Protein AF-A0A9E0XUG6-F1 (afdb_monomer_lite)

Foldseek 3Di:
DDPDFAKDWADWDDDPPDTDDIDIDGDDPDPPDPDPPPPDPPPPPPPPDDPPPPDDDDDDDDDDDDDDDPPPPDPDDDDDDDDDDDDPPDDDPDDDPDDDDDPDDPDPDDPPDDDDPDPDPPDPPPPVPDPVVVVVVVVVVVVVVVVVVVVVVPPDPDDDPDDDDPPPPPPPPDVLVVLLVQLVVCLVVVNLVSNFVSLQVSQCVVCVPDGDPGLQSSLVPDDPPLSVLSVQSVVCVVDPDHRCSSPDRSSVVVVVVVVVVPPPPPPPPPDD

Secondary structure (DSSP, 8-state):
-----EEEEEPPPEETTEEPPPEEEEE---------SS---TT-------TT---PPP-----PPPP--S---------------------------------PPPPPPPPP-PPPP---------GGG-HHHHHHHHHHHHHHHHHHHHHHTT-PPP--S----------PPPHHHHHHHHHHHHHHTT-HHHHHHHHHHHHHHH-TTS---SHHHHHTTSPTTHHHHHHHHHHHHH-SS---GGGS-HHHHHHHHHHHHHS--PPP----

Structure (mmCIF, N/CA/C/O backbone):
data_AF-A0A9E0XUG6-F1
#
_entry.id   AF-A0A9E0XUG6-F1
#
loop_
_atom_site.group_PDB
_atom_site.id
_atom_site.type_symbol
_atom_site.label_atom_id
_atom_site.label_alt_id
_atom_site.label_comp_id
_atom_site.label_asym_id
_atom_site.label_entity_id
_atom_site.label_seq_id
_atom_site.pdbx_PDB_ins_code
_atom_site.Cartn_x
_atom_site.Cartn_y
_atom_site.Cartn_z
_atom_site.occupancy
_atom_site.B_iso_or_equiv
_atom_site.auth_seq_id
_atom_site.auth_comp_id
_atom_site.auth_asym_id
_atom_site.auth_atom_id
_atom_site.pdbx_PDB_model_num
ATOM 1 N N . MET A 1 1 ? 27.655 -10.858 -15.950 1.00 46.81 1 MET A N 1
ATOM 2 C CA . MET A 1 1 ? 29.019 -10.313 -16.117 1.00 46.81 1 MET A CA 1
ATOM 3 C C . MET A 1 1 ? 29.046 -9.409 -17.342 1.00 46.81 1 MET A C 1
ATOM 5 O O . MET A 1 1 ? 28.486 -9.818 -18.360 1.00 46.81 1 MET A O 1
ATOM 9 N N . PRO A 1 2 ? 29.592 -8.185 -17.240 1.00 46.94 2 PRO A N 1
ATOM 10 C CA . PRO A 1 2 ? 29.703 -7.269 -18.375 1.00 46.94 2 PRO A CA 1
ATOM 11 C C . PRO A 1 2 ? 30.578 -7.897 -19.469 1.00 46.94 2 PRO A C 1
ATOM 13 O O . PRO A 1 2 ? 31.606 -8.494 -19.174 1.00 46.94 2 PRO A O 1
ATOM 16 N N . ARG A 1 3 ? 30.133 -7.825 -20.730 1.00 59.91 3 ARG A N 1
ATOM 17 C CA . ARG A 1 3 ? 30.773 -8.507 -21.875 1.00 59.91 3 ARG A CA 1
ATOM 18 C C . ARG A 1 3 ? 31.805 -7.651 -22.620 1.00 59.91 3 ARG A C 1
ATOM 20 O O . ARG A 1 3 ? 32.282 -8.078 -23.666 1.00 59.91 3 ARG A O 1
ATOM 27 N N . ARG A 1 4 ? 32.068 -6.422 -22.170 1.00 65.88 4 ARG A N 1
ATOM 28 C CA . ARG A 1 4 ? 32.896 -5.458 -22.904 1.00 65.88 4 ARG A CA 1
ATOM 29 C C . ARG A 1 4 ? 33.814 -4.710 -21.949 1.00 65.88 4 ARG A C 1
ATOM 31 O O . ARG A 1 4 ? 33.335 -4.057 -21.026 1.00 65.88 4 ARG A O 1
ATOM 38 N N . GLU A 1 5 ? 35.106 -4.846 -22.201 1.00 82.88 5 GLU A N 1
ATOM 39 C CA . GLU A 1 5 ? 36.173 -4.037 -21.619 1.00 82.88 5 GLU A CA 1
ATOM 40 C C . GLU A 1 5 ? 36.208 -2.680 -22.330 1.00 82.88 5 GLU A C 1
ATOM 42 O O . GLU A 1 5 ? 35.885 -2.588 -23.520 1.00 82.88 5 GLU A O 1
ATOM 47 N N . GLY A 1 6 ? 36.569 -1.624 -21.605 1.00 88.25 6 GLY A N 1
ATOM 48 C CA . GLY A 1 6 ? 36.711 -0.289 -22.180 1.00 88.25 6 GLY A CA 1
ATOM 49 C C . GLY A 1 6 ? 36.305 0.845 -21.246 1.00 88.25 6 GLY A C 1
ATOM 50 O O . GLY A 1 6 ? 35.807 0.635 -20.138 1.00 88.2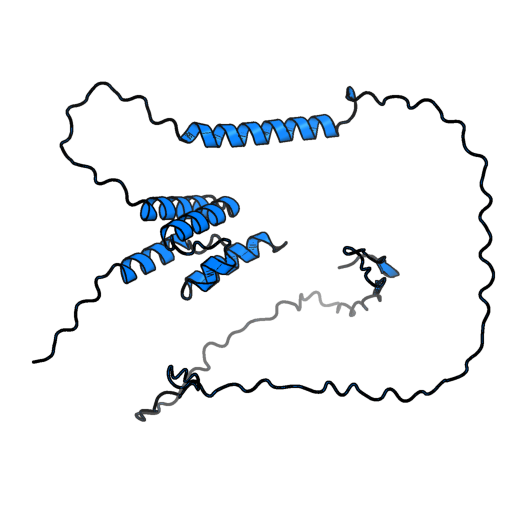5 6 GLY A O 1
ATOM 51 N N . ALA A 1 7 ? 36.537 2.068 -21.720 1.00 91.25 7 ALA A N 1
ATOM 52 C CA . ALA A 1 7 ? 36.095 3.285 -21.057 1.00 91.25 7 ALA A CA 1
ATOM 53 C C . ALA A 1 7 ? 34.652 3.609 -21.469 1.00 91.25 7 ALA A C 1
ATOM 55 O O . ALA A 1 7 ? 34.333 3.683 -22.657 1.00 91.25 7 ALA A O 1
ATOM 56 N N . LEU A 1 8 ? 33.782 3.816 -20.484 1.00 91.94 8 LEU A N 1
ATOM 57 C CA . LEU A 1 8 ? 32.412 4.272 -20.667 1.00 91.94 8 LEU A CA 1
ATOM 58 C C . LEU A 1 8 ? 32.262 5.649 -20.024 1.00 91.94 8 LEU A C 1
ATOM 60 O O . LEU A 1 8 ? 32.340 5.786 -18.803 1.00 91.94 8 LEU A O 1
ATOM 64 N N . THR A 1 9 ? 32.007 6.663 -20.845 1.00 93.06 9 THR A N 1
ATOM 65 C CA . THR A 1 9 ? 31.676 8.008 -20.371 1.00 93.06 9 THR A CA 1
ATOM 66 C C . THR A 1 9 ? 30.167 8.185 -20.370 1.00 93.06 9 THR A C 1
ATOM 68 O O . THR A 1 9 ? 29.525 8.180 -21.421 1.00 93.06 9 THR A O 1
ATOM 71 N N . LEU A 1 10 ? 29.594 8.360 -19.184 1.00 92.31 10 LEU A N 1
ATOM 72 C CA . LEU A 1 10 ? 28.198 8.734 -19.015 1.00 92.31 10 LEU A CA 1
ATOM 73 C C . LEU A 1 10 ? 28.087 10.264 -19.094 1.00 92.31 10 LEU A C 1
ATOM 75 O O . LEU A 1 10 ? 28.756 10.961 -18.322 1.00 92.31 10 LEU A O 1
ATOM 79 N N . PRO A 1 11 ? 27.274 10.813 -20.014 1.00 90.81 11 PRO A N 1
ATOM 80 C CA . PRO A 1 11 ? 27.130 12.255 -20.155 1.00 90.81 11 PRO A CA 1
ATOM 81 C C . PRO A 1 11 ? 26.440 12.874 -18.933 1.00 90.81 11 PRO A C 1
ATOM 83 O O . PRO A 1 11 ? 25.714 12.209 -18.195 1.00 90.81 11 PRO A O 1
ATOM 86 N N . ALA A 1 12 ? 26.646 14.178 -18.749 1.00 94.56 12 ALA A N 1
ATOM 87 C CA . ALA A 1 12 ? 25.937 14.971 -17.752 1.00 94.56 12 ALA A CA 1
ATOM 88 C C . ALA A 1 12 ? 24.416 14.878 -17.953 1.00 94.56 12 ALA A C 1
ATOM 90 O O . ALA A 1 12 ? 23.914 15.142 -19.048 1.00 94.56 12 ALA A O 1
ATOM 91 N N . ILE A 1 13 ? 23.684 14.561 -16.887 1.00 90.44 13 ILE A N 1
ATOM 92 C CA . ILE A 1 13 ? 22.223 14.510 -16.889 1.00 90.44 13 ILE A CA 1
ATOM 93 C C . ILE A 1 13 ? 21.708 15.808 -16.242 1.00 90.44 13 ILE A C 1
ATOM 95 O O . ILE A 1 13 ? 22.173 16.179 -15.158 1.00 90.44 13 ILE A O 1
ATOM 99 N N . PRO A 1 14 ? 20.798 16.551 -16.898 1.00 87.19 14 PRO A N 1
ATOM 100 C CA . PRO A 1 14 ? 20.210 17.755 -16.322 1.00 87.19 14 PRO A CA 1
ATOM 101 C C . PRO A 1 14 ? 19.136 17.418 -15.278 1.00 87.19 14 PRO A C 1
ATOM 103 O O . PRO A 1 14 ? 18.310 16.531 -15.486 1.00 87.19 14 PRO A O 1
ATOM 106 N N . PHE A 1 15 ? 19.105 18.186 -14.188 1.00 87.81 15 PHE A N 1
ATOM 107 C CA . PHE A 1 15 ? 18.101 18.108 -13.125 1.00 87.81 15 PHE A CA 1
ATOM 108 C C . PHE A 1 15 ? 17.607 19.521 -12.798 1.00 87.81 15 PHE A C 1
ATOM 110 O O . PHE A 1 15 ? 18.219 20.256 -12.022 1.00 87.81 15 PHE A O 1
ATOM 117 N N . GLY A 1 16 ? 16.509 19.929 -13.438 1.00 92.12 16 GLY A N 1
ATOM 118 C CA . GLY A 1 16 ? 16.024 21.308 -13.361 1.00 92.12 16 GLY A CA 1
ATOM 119 C C . GLY A 1 16 ? 17.048 22.288 -13.941 1.00 92.12 16 GLY A C 1
ATOM 120 O O . GLY A 1 16 ? 17.442 22.156 -15.098 1.00 92.12 16 GLY A O 1
ATOM 121 N N . SER A 1 17 ? 17.488 23.259 -13.137 1.00 91.56 17 SER A N 1
ATOM 122 C CA . SER A 1 17 ? 18.546 24.212 -13.506 1.00 91.56 17 SER A CA 1
ATOM 123 C C . SER A 1 17 ? 19.970 23.704 -13.238 1.00 91.56 17 SER A C 1
ATOM 125 O O . SER A 1 17 ? 20.929 24.358 -13.645 1.00 91.56 17 SER A O 1
ATOM 127 N N . ALA A 1 18 ? 20.132 22.550 -12.584 1.00 84.31 18 ALA A N 1
ATOM 128 C CA . ALA A 1 18 ? 21.432 21.949 -12.301 1.00 84.31 18 ALA A CA 1
ATOM 129 C C . ALA A 1 18 ? 21.808 20.876 -13.341 1.00 84.31 18 ALA A C 1
ATOM 131 O O . ALA A 1 18 ? 20.957 20.337 -14.051 1.00 84.31 18 ALA A O 1
ATOM 132 N N . ARG A 1 19 ? 23.099 20.536 -13.426 1.00 95.00 19 ARG A N 1
ATOM 133 C CA . ARG A 1 19 ? 23.624 19.436 -14.252 1.00 95.00 19 ARG A CA 1
ATOM 134 C C . ARG A 1 19 ? 24.571 18.577 -13.429 1.00 95.00 19 ARG A C 1
ATOM 136 O O . ARG A 1 19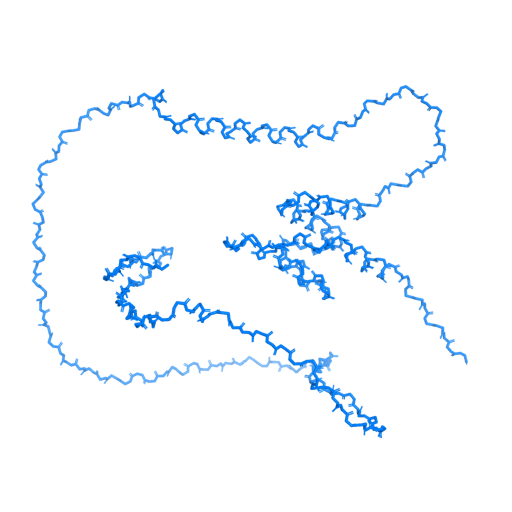 ? 25.367 19.117 -12.663 1.00 95.00 19 ARG A O 1
ATOM 143 N N . SER A 1 20 ? 24.502 17.258 -13.599 1.00 94.75 20 SER A N 1
ATOM 144 C CA . SER A 1 20 ? 25.512 16.370 -13.023 1.00 94.75 20 SER A CA 1
ATOM 145 C C . SER A 1 20 ? 26.838 16.488 -13.774 1.00 94.75 20 SER A C 1
ATOM 147 O O . SER A 1 20 ? 26.877 16.852 -14.949 1.00 94.75 20 SER A O 1
ATOM 149 N N . VAL A 1 21 ? 27.935 16.147 -13.106 1.00 94.44 21 VAL A N 1
ATOM 150 C CA . VAL A 1 21 ? 29.244 16.008 -13.754 1.00 94.44 21 VAL A CA 1
ATOM 151 C C . VAL A 1 21 ? 29.248 14.712 -14.583 1.00 94.44 21 VAL A C 1
ATOM 153 O O . VAL A 1 21 ? 28.676 13.717 -14.126 1.00 94.44 21 VAL A O 1
ATOM 156 N N . PRO A 1 22 ? 29.843 14.691 -15.792 1.00 93.62 22 PRO A N 1
ATOM 157 C CA . PRO A 1 22 ? 30.031 13.457 -16.551 1.00 93.62 22 PRO A CA 1
ATOM 158 C C . PRO A 1 22 ? 30.824 12.423 -15.745 1.00 93.62 22 PRO A C 1
ATOM 160 O O . PRO A 1 22 ? 31.838 12.758 -15.132 1.00 93.62 22 PRO A O 1
ATOM 163 N N . LEU A 1 23 ? 30.378 11.167 -15.758 1.00 95.25 23 LEU A N 1
ATOM 164 C CA . LEU A 1 23 ? 31.036 10.083 -15.030 1.00 95.25 23 LEU A CA 1
ATOM 165 C C . LEU A 1 23 ? 31.837 9.220 -16.005 1.00 95.25 23 LEU A C 1
ATOM 167 O O . LEU A 1 23 ? 31.275 8.671 -16.950 1.00 95.25 23 LEU A O 1
ATOM 171 N N . ASN A 1 24 ? 33.140 9.080 -15.763 1.00 93.81 24 ASN A N 1
ATOM 172 C CA . ASN A 1 24 ? 34.009 8.193 -16.534 1.00 93.81 24 ASN A CA 1
ATOM 173 C C . ASN A 1 24 ? 34.219 6.891 -15.762 1.00 93.81 24 ASN A C 1
ATOM 175 O O . ASN A 1 24 ? 34.724 6.907 -14.642 1.00 93.81 24 ASN A O 1
ATOM 179 N N . LEU A 1 25 ? 33.830 5.772 -16.364 1.00 89.88 25 LEU A N 1
ATOM 180 C CA . LEU A 1 25 ? 34.008 4.437 -15.812 1.00 89.88 25 LEU A CA 1
ATOM 181 C C . LEU A 1 25 ? 35.011 3.681 -16.682 1.00 89.88 25 LEU A C 1
ATOM 183 O O . LEU A 1 25 ? 34.759 3.459 -17.864 1.00 89.88 25 LEU A O 1
ATOM 187 N N . THR A 1 26 ? 36.130 3.264 -16.099 1.00 91.75 26 THR A N 1
ATOM 188 C CA . THR A 1 26 ? 37.076 2.351 -16.750 1.00 91.75 26 THR A CA 1
ATOM 189 C C . THR A 1 26 ? 36.780 0.944 -16.260 1.00 91.75 26 THR A C 1
ATOM 191 O O . THR A 1 26 ? 36.918 0.662 -15.071 1.00 91.75 26 THR A O 1
ATOM 194 N N . VAL A 1 27 ? 36.335 0.065 -17.157 1.00 87.94 27 VAL A N 1
ATOM 195 C CA . VAL A 1 27 ? 36.125 -1.347 -16.826 1.00 87.94 27 VAL A CA 1
ATOM 196 C C . VAL A 1 27 ? 37.411 -2.096 -17.137 1.00 87.94 27 VAL A C 1
ATOM 198 O O . VAL A 1 27 ? 37.722 -2.336 -18.305 1.00 87.94 27 VAL A O 1
ATOM 201 N N . GLU A 1 28 ? 38.158 -2.438 -16.089 1.00 82.56 28 GLU A N 1
ATOM 202 C CA . GLU A 1 28 ? 39.342 -3.283 -16.214 1.00 82.56 28 GLU A CA 1
ATOM 203 C C . GLU A 1 28 ? 38.947 -4.747 -16.456 1.00 82.56 28 GLU A C 1
ATOM 205 O O . GLU A 1 28 ? 37.941 -5.215 -15.902 1.00 82.56 28 GLU A O 1
ATOM 210 N N . PRO A 1 29 ? 39.718 -5.486 -17.274 1.00 78.06 29 PRO A N 1
ATOM 211 C CA . PRO A 1 29 ? 39.526 -6.916 -17.438 1.00 78.06 29 PRO A CA 1
ATOM 212 C C . PRO A 1 29 ? 39.629 -7.586 -16.073 1.00 78.06 29 PRO A C 1
ATOM 214 O O . PRO A 1 29 ? 40.665 -7.540 -15.407 1.00 78.06 29 PRO A O 1
ATOM 217 N N . GLY A 1 30 ? 38.544 -8.232 -15.651 1.00 74.25 30 GLY A N 1
ATOM 218 C CA . GLY A 1 30 ? 38.601 -9.109 -14.495 1.00 74.25 30 GLY A CA 1
ATOM 219 C C . GLY A 1 30 ? 39.595 -10.216 -14.811 1.00 74.25 30 GLY A C 1
ATOM 220 O O . GLY A 1 30 ? 39.309 -11.054 -15.664 1.00 74.25 30 GLY A O 1
ATOM 221 N N . ALA A 1 31 ? 40.756 -10.209 -14.152 1.00 66.75 31 ALA A N 1
ATOM 222 C CA . ALA A 1 31 ? 41.711 -11.301 -14.235 1.00 66.75 31 ALA A CA 1
ATOM 223 C C . ALA A 1 31 ? 40.972 -12.584 -13.845 1.00 66.75 31 ALA A C 1
ATOM 225 O O . ALA A 1 31 ? 40.653 -12.804 -12.673 1.00 66.75 31 ALA A O 1
ATOM 226 N N . ALA A 1 32 ? 40.629 -13.396 -14.845 1.00 61.31 32 ALA A N 1
ATOM 227 C CA . ALA A 1 32 ? 40.041 -14.697 -14.618 1.00 61.31 32 ALA A CA 1
ATOM 228 C C . ALA A 1 32 ? 41.043 -15.469 -13.759 1.00 61.31 32 ALA A C 1
ATOM 230 O O . ALA A 1 32 ? 42.145 -15.779 -14.214 1.00 61.31 32 ALA A O 1
ATOM 231 N N . LYS A 1 33 ? 40.696 -15.721 -12.490 1.00 61.97 33 LYS A N 1
ATOM 232 C CA . LYS A 1 33 ? 41.479 -16.639 -11.665 1.00 61.97 33 LYS A CA 1
ATOM 233 C C . LYS A 1 33 ? 41.566 -17.952 -12.448 1.00 61.97 33 LYS A C 1
ATOM 235 O O . LYS A 1 33 ? 40.516 -18.416 -12.899 1.00 61.97 33 LYS A O 1
ATOM 240 N N . PRO A 1 34 ? 42.773 -18.507 -12.661 1.00 60.69 34 PRO A N 1
ATOM 241 C CA . PRO A 1 34 ? 42.925 -19.757 -13.381 1.00 60.69 34 PRO A CA 1
ATOM 242 C C . PRO A 1 34 ? 42.044 -20.795 -12.701 1.00 60.69 34 PRO A C 1
ATOM 2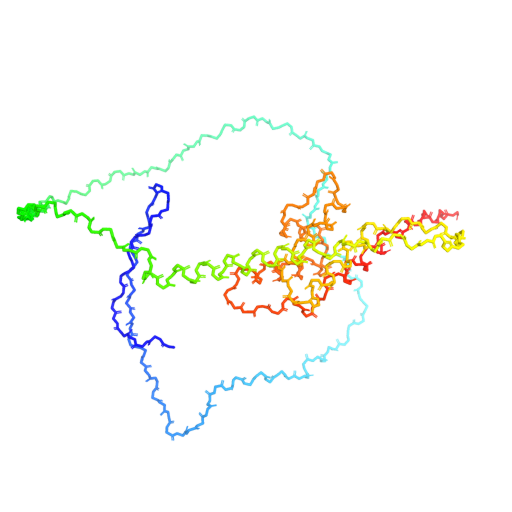44 O O . PRO A 1 34 ? 42.217 -21.095 -11.523 1.00 60.69 34 PRO A O 1
ATOM 247 N N . GLN A 1 35 ? 41.046 -21.249 -13.450 1.00 58.66 35 GLN A N 1
ATOM 248 C CA . GLN A 1 35 ? 40.131 -22.288 -13.036 1.00 58.66 35 GLN A CA 1
ATOM 249 C C . GLN A 1 35 ? 40.944 -23.577 -12.986 1.00 58.66 35 GLN A C 1
ATOM 251 O O . GLN A 1 35 ? 41.399 -24.091 -14.007 1.00 58.66 35 GLN A O 1
ATOM 256 N N . ASP A 1 36 ? 41.210 -24.028 -11.773 1.00 60.91 36 ASP A N 1
ATOM 257 C CA . ASP A 1 36 ? 41.908 -25.255 -11.462 1.00 60.91 36 ASP A CA 1
ATOM 258 C C . ASP A 1 36 ? 41.237 -26.426 -12.198 1.00 60.91 36 ASP A C 1
ATOM 260 O O . ASP A 1 36 ? 40.017 -26.581 -12.203 1.00 60.91 36 ASP A O 1
ATOM 264 N N . ALA A 1 37 ? 42.056 -27.242 -12.872 1.00 57.16 37 ALA A N 1
ATOM 265 C CA . ALA A 1 37 ? 41.641 -28.311 -13.790 1.00 57.16 37 ALA A CA 1
ATOM 266 C C . ALA A 1 37 ? 40.849 -29.456 -13.127 1.00 57.16 37 ALA A C 1
ATOM 268 O O . ALA A 1 37 ? 40.482 -30.434 -13.776 1.00 57.16 37 ALA A O 1
ATOM 269 N N . ASN A 1 38 ? 40.578 -29.341 -11.832 1.00 54.34 38 ASN A N 1
ATOM 270 C CA . ASN A 1 38 ? 39.714 -30.238 -11.101 1.00 54.34 38 ASN A CA 1
ATOM 271 C C . ASN A 1 38 ? 38.340 -29.571 -11.074 1.00 54.34 38 ASN A C 1
ATOM 273 O O . ASN A 1 38 ? 38.150 -28.619 -10.329 1.00 54.34 38 ASN A O 1
ATOM 277 N N . GLY A 1 39 ? 37.412 -30.023 -11.924 1.00 53.84 39 GLY A N 1
ATOM 278 C CA . GLY A 1 39 ? 36.068 -29.459 -12.130 1.00 53.84 39 GLY A CA 1
ATOM 279 C C . GLY A 1 39 ? 35.132 -29.508 -10.915 1.00 53.84 39 GLY A C 1
ATOM 280 O O . GLY A 1 39 ? 33.959 -29.855 -11.041 1.00 53.84 39 GLY A O 1
ATOM 281 N N . ASN A 1 40 ? 35.628 -29.161 -9.735 1.00 52.72 40 ASN A N 1
ATOM 282 C CA . ASN A 1 40 ? 34.875 -29.068 -8.513 1.00 52.72 40 ASN A CA 1
ATOM 283 C C . ASN A 1 40 ? 34.288 -27.659 -8.424 1.00 52.72 40 ASN A C 1
ATOM 285 O O . ASN A 1 40 ? 35.006 -26.664 -8.347 1.00 52.72 40 ASN A O 1
ATOM 289 N N . LYS A 1 41 ? 32.956 -27.574 -8.447 1.00 50.81 41 LYS A N 1
ATOM 290 C CA . LYS A 1 41 ? 32.195 -26.358 -8.140 1.00 50.81 41 LYS A CA 1
ATOM 291 C C . LYS A 1 41 ? 32.430 -25.961 -6.673 1.00 50.81 41 LYS A C 1
ATOM 293 O O . LYS A 1 41 ? 31.564 -26.158 -5.825 1.00 50.81 41 LYS A O 1
ATOM 298 N N . ALA A 1 42 ? 33.589 -25.391 -6.362 1.00 51.72 42 ALA A N 1
ATOM 299 C CA . ALA A 1 42 ? 33.864 -24.765 -5.076 1.00 51.72 42 ALA A CA 1
ATOM 300 C C . ALA A 1 42 ? 33.207 -23.376 -5.053 1.00 51.72 42 ALA A C 1
ATOM 302 O O . ALA A 1 42 ? 33.812 -22.357 -5.370 1.00 51.72 42 ALA A O 1
ATOM 303 N N . GLY A 1 43 ? 31.912 -23.366 -4.747 1.00 50.31 43 GLY A N 1
ATOM 304 C CA . GLY A 1 43 ? 31.123 -22.145 -4.587 1.00 50.31 43 GLY A CA 1
ATOM 305 C C . GLY A 1 43 ? 29.793 -22.339 -3.860 1.00 50.31 43 GLY A C 1
ATOM 306 O O . GLY A 1 43 ? 29.032 -21.386 -3.733 1.00 50.31 43 GLY A O 1
ATOM 307 N N . GLN A 1 44 ? 29.499 -23.544 -3.359 1.00 45.34 44 GLN A N 1
ATOM 308 C CA . GLN A 1 44 ? 28.590 -23.670 -2.225 1.00 45.34 44 GLN A CA 1
ATOM 309 C C . GLN A 1 44 ? 29.374 -23.239 -0.994 1.00 45.34 44 GLN A C 1
ATOM 311 O O . GLN A 1 44 ? 30.260 -23.954 -0.542 1.00 45.34 44 GLN A O 1
ATOM 316 N N . ILE A 1 45 ? 29.068 -22.052 -0.482 1.00 46.78 45 ILE A N 1
ATOM 317 C CA . ILE A 1 45 ? 29.397 -21.687 0.891 1.00 46.78 45 ILE A CA 1
ATOM 318 C C . ILE A 1 45 ? 28.534 -22.614 1.760 1.00 46.78 45 ILE A C 1
ATOM 320 O O . ILE A 1 45 ? 27.307 -22.482 1.711 1.00 46.78 45 ILE A O 1
ATOM 324 N N . PRO A 1 46 ? 29.094 -23.585 2.502 1.00 43.47 46 PRO A N 1
ATOM 325 C CA . PRO A 1 46 ? 28.287 -24.353 3.428 1.00 43.47 46 PRO A CA 1
ATOM 326 C C . PRO A 1 46 ? 27.933 -23.426 4.592 1.00 43.47 46 PRO A C 1
ATOM 328 O O . PRO A 1 46 ? 28.758 -23.155 5.462 1.00 43.47 46 PRO A O 1
ATOM 331 N N . PHE A 1 47 ? 26.696 -22.936 4.625 1.00 48.28 47 PHE A N 1
ATOM 332 C CA . PHE A 1 47 ? 26.079 -22.501 5.875 1.00 48.28 47 PHE A CA 1
ATOM 333 C C . PHE A 1 47 ? 25.834 -23.751 6.724 1.00 48.28 47 PHE A C 1
ATOM 335 O O . PHE A 1 47 ? 24.730 -24.284 6.774 1.00 48.28 47 PHE A O 1
ATOM 342 N N . ASN A 1 48 ? 26.897 -24.265 7.340 1.00 38.97 48 ASN A N 1
ATOM 343 C CA . ASN A 1 48 ? 26.795 -25.295 8.357 1.00 38.97 48 ASN A CA 1
ATOM 344 C C . ASN A 1 48 ? 26.615 -24.578 9.699 1.00 38.97 48 ASN A C 1
ATOM 346 O O . ASN A 1 48 ? 27.581 -24.194 10.353 1.00 38.97 48 ASN A O 1
ATOM 350 N N . LEU A 1 49 ? 25.358 -24.297 10.043 1.00 48.47 49 LEU A N 1
ATOM 351 C CA . LEU A 1 49 ? 24.976 -23.861 11.381 1.00 48.47 49 LEU A CA 1
ATOM 352 C C . LEU A 1 49 ? 25.109 -25.069 12.305 1.00 48.47 49 LEU A C 1
ATOM 354 O O . LEU A 1 49 ? 24.297 -25.987 12.248 1.00 48.47 49 LEU A O 1
ATOM 358 N N . ASP A 1 50 ? 26.156 -25.064 13.122 1.00 40.16 50 ASP A N 1
ATOM 359 C CA . ASP A 1 50 ? 26.372 -26.029 14.193 1.00 40.16 50 ASP A CA 1
ATOM 360 C C . ASP A 1 50 ? 25.279 -25.845 15.272 1.00 40.16 50 ASP A C 1
ATOM 362 O O . ASP A 1 50 ? 25.224 -24.787 15.906 1.00 40.16 50 ASP A O 1
ATOM 366 N N . PRO A 1 51 ? 24.365 -26.811 15.495 1.00 51.28 51 PRO A N 1
ATOM 367 C CA . PRO A 1 51 ? 23.251 -26.641 16.428 1.00 51.28 51 PRO A CA 1
ATOM 368 C C . PRO A 1 51 ? 23.634 -26.886 17.900 1.00 51.28 51 PRO A C 1
ATOM 370 O O . PRO A 1 51 ? 22.747 -27.099 18.725 1.00 51.28 51 PRO A O 1
ATOM 373 N N . ARG A 1 52 ? 24.926 -26.899 18.265 1.00 45.88 52 ARG A N 1
ATOM 374 C CA . ARG A 1 52 ? 25.375 -27.325 19.607 1.00 45.88 52 ARG A CA 1
ATOM 375 C C . ARG A 1 52 ? 26.086 -26.279 20.467 1.00 45.88 52 ARG A C 1
ATOM 377 O O . ARG A 1 52 ? 26.587 -26.625 21.529 1.00 45.88 52 ARG A O 1
ATOM 384 N N . VAL A 1 53 ? 26.055 -24.994 20.111 1.00 48.19 53 VAL A N 1
ATOM 385 C CA . VAL A 1 53 ? 26.655 -23.918 20.938 1.00 48.19 53 VAL A CA 1
ATOM 386 C C . VAL A 1 53 ? 25.602 -23.189 21.790 1.00 48.19 53 VAL A C 1
ATOM 388 O O . VAL A 1 53 ? 25.551 -21.966 21.842 1.00 48.19 53 VAL A O 1
ATOM 391 N N . PHE A 1 54 ? 24.731 -23.942 22.467 1.00 48.00 54 PHE A N 1
ATOM 392 C CA . PHE A 1 54 ? 23.842 -23.417 23.514 1.00 48.00 54 PHE A CA 1
ATOM 393 C C . PHE A 1 54 ? 23.794 -24.378 24.711 1.00 48.00 54 PHE A C 1
ATOM 395 O O . PHE A 1 54 ? 22.745 -24.878 25.099 1.00 48.00 54 PHE A O 1
ATOM 402 N N . GLU A 1 55 ? 24.948 -24.619 25.330 1.00 41.56 55 GLU A N 1
ATOM 403 C CA . GLU A 1 55 ? 24.997 -24.992 26.746 1.00 41.56 55 GLU A CA 1
ATOM 404 C C . GLU A 1 55 ? 25.365 -23.741 27.550 1.00 41.56 55 GLU A C 1
ATOM 406 O O . GLU A 1 55 ? 26.524 -23.340 27.636 1.00 41.56 55 GLU A O 1
ATOM 411 N N . GLN A 1 56 ? 24.343 -23.085 28.107 1.00 47.94 56 GLN A N 1
ATOM 412 C CA . GLN A 1 56 ? 24.513 -22.119 29.190 1.00 47.94 56 GLN A CA 1
ATOM 413 C C . GLN A 1 56 ? 24.601 -22.889 30.516 1.00 47.94 56 GLN A C 1
ATOM 415 O O . GLN A 1 56 ? 23.638 -23.576 30.868 1.00 47.94 56 GLN A O 1
ATOM 420 N N . PRO A 1 57 ? 25.687 -22.769 31.298 1.00 52.94 57 PRO A N 1
ATOM 421 C CA . PRO A 1 57 ? 25.657 -23.186 32.688 1.00 52.94 57 PRO A CA 1
ATOM 422 C C . PRO A 1 57 ? 24.787 -22.212 33.491 1.00 52.94 57 PRO A C 1
ATOM 424 O O . PRO A 1 57 ? 24.891 -20.989 33.368 1.00 52.94 57 PRO A O 1
ATOM 427 N N . GLY A 1 58 ? 23.898 -22.786 34.299 1.00 56.03 58 GLY A N 1
ATOM 428 C CA . GLY A 1 58 ? 22.898 -22.066 35.070 1.00 56.03 58 GLY A CA 1
ATOM 429 C C . GLY A 1 58 ? 23.479 -20.986 35.981 1.00 56.03 58 GLY A C 1
ATOM 430 O O . GLY A 1 58 ? 24.443 -21.198 36.713 1.00 56.03 58 GLY A O 1
ATOM 431 N N . THR A 1 59 ? 22.816 -19.833 35.981 1.00 49.00 59 THR A N 1
ATOM 432 C CA . THR A 1 59 ? 22.945 -18.819 37.027 1.00 49.00 59 THR A CA 1
ATOM 433 C C . THR A 1 59 ? 21.558 -18.517 37.572 1.00 49.00 59 THR A C 1
ATOM 435 O O . THR A 1 59 ? 20.740 -17.823 36.976 1.00 49.00 59 THR A O 1
ATOM 438 N N . SER A 1 60 ? 21.283 -19.115 38.727 1.00 53.44 60 SER A N 1
ATOM 439 C CA . SER A 1 60 ? 20.128 -18.813 39.558 1.00 53.44 60 SER A CA 1
ATOM 440 C C . SER A 1 60 ? 20.218 -17.387 40.104 1.00 53.44 60 SER A C 1
ATOM 442 O O . SER A 1 60 ? 21.249 -16.984 40.635 1.00 53.44 60 SER A O 1
ATOM 444 N N . GLY A 1 61 ? 19.095 -16.668 40.050 1.00 52.66 61 GLY A N 1
ATOM 445 C CA . GLY A 1 61 ? 18.710 -15.683 41.062 1.00 52.66 61 GLY A CA 1
ATOM 446 C C . GLY A 1 61 ? 19.577 -14.430 41.183 1.00 52.66 61 GLY A C 1
ATOM 447 O O . GLY A 1 61 ? 20.308 -14.267 42.159 1.00 52.66 61 GLY A O 1
ATOM 448 N N . ARG A 1 62 ? 19.394 -13.465 40.277 1.00 47.22 62 ARG A N 1
ATOM 449 C CA . ARG A 1 62 ? 19.600 -12.053 40.623 1.00 47.22 62 ARG A CA 1
ATOM 450 C C . ARG A 1 62 ? 18.689 -11.168 39.776 1.00 47.22 62 ARG A C 1
ATOM 452 O O . ARG A 1 62 ? 18.892 -11.017 38.577 1.00 47.22 62 ARG A O 1
ATOM 459 N N . THR A 1 63 ? 17.663 -10.612 40.413 1.00 54.56 63 THR A N 1
ATOM 460 C CA . THR A 1 63 ? 16.789 -9.576 39.858 1.00 54.56 63 THR A CA 1
ATOM 461 C C . THR A 1 63 ? 17.646 -8.357 39.519 1.00 54.56 63 THR A C 1
ATOM 463 O O . THR A 1 63 ? 18.057 -7.619 40.411 1.00 54.56 63 THR A O 1
ATOM 466 N N . ALA A 1 64 ? 17.973 -8.182 38.241 1.00 47.94 64 ALA A N 1
ATOM 467 C CA . ALA A 1 64 ? 18.569 -6.952 37.743 1.00 47.94 64 ALA A CA 1
ATOM 468 C C . ALA A 1 64 ? 17.460 -5.892 37.596 1.00 47.94 64 ALA A C 1
ATOM 470 O O . ALA A 1 64 ? 16.387 -6.223 37.080 1.00 47.94 64 ALA A O 1
ATOM 471 N N . PRO A 1 65 ? 17.671 -4.644 38.052 1.00 68.38 65 PRO A N 1
ATOM 472 C CA . PRO A 1 65 ? 16.743 -3.561 37.759 1.00 68.38 65 PRO A CA 1
ATOM 473 C C . PRO A 1 65 ? 16.701 -3.303 36.241 1.00 68.38 65 PRO A C 1
ATOM 475 O O . PRO A 1 65 ? 17.689 -3.557 35.545 1.00 68.38 65 PRO A O 1
ATOM 478 N N . PRO A 1 66 ? 15.558 -2.839 35.709 1.00 68.19 66 PRO A N 1
ATOM 479 C CA . PRO A 1 66 ? 15.402 -2.588 34.282 1.00 68.19 66 PRO A CA 1
ATOM 480 C C . PRO A 1 66 ? 16.404 -1.530 33.791 1.00 68.19 66 PRO A C 1
ATOM 482 O O . PRO A 1 66 ? 16.703 -0.593 34.534 1.00 68.19 66 PRO A O 1
ATOM 485 N N . PRO A 1 67 ? 16.901 -1.640 32.544 1.00 57.09 67 PRO A N 1
ATOM 486 C CA . PRO A 1 67 ? 17.725 -0.602 31.945 1.00 57.09 67 PRO A CA 1
ATOM 487 C C . PRO A 1 67 ? 16.907 0.687 31.824 1.00 57.09 67 PRO A C 1
ATOM 489 O O . PRO A 1 67 ? 15.874 0.737 31.154 1.00 57.09 67 PRO A O 1
ATOM 492 N N . GLU A 1 68 ? 17.376 1.727 32.501 1.00 49.59 68 GLU A N 1
ATOM 493 C CA . GLU A 1 68 ? 16.908 3.096 32.352 1.00 49.59 68 GLU A CA 1
ATOM 494 C C . GLU A 1 68 ? 17.286 3.605 30.952 1.00 49.59 68 GLU A C 1
ATOM 496 O O . GLU A 1 68 ? 18.437 3.899 30.640 1.00 49.59 68 GLU A O 1
ATOM 501 N N . TRP A 1 69 ? 16.305 3.652 30.054 1.00 58.34 69 TRP A N 1
ATOM 502 C CA . TRP A 1 69 ? 16.462 4.312 28.762 1.00 58.34 69 TRP A CA 1
ATOM 503 C C . TRP A 1 69 ? 16.308 5.829 28.977 1.00 58.34 69 TRP A C 1
ATOM 505 O O . TRP A 1 69 ? 15.278 6.247 29.511 1.00 58.34 69 TRP A O 1
ATOM 515 N N . PRO A 1 70 ? 17.264 6.679 28.560 1.00 50.31 70 PRO A N 1
ATOM 516 C CA . PRO A 1 70 ? 17.275 8.112 28.868 1.00 50.31 70 PRO A CA 1
ATOM 517 C C . PRO A 1 70 ? 16.338 8.928 27.956 1.00 50.31 70 PRO A C 1
ATOM 519 O O . PRO A 1 70 ? 16.728 9.948 27.396 1.00 50.31 70 PRO A O 1
ATOM 522 N N . TRP A 1 71 ? 15.080 8.509 27.804 1.00 58.75 71 TRP A N 1
ATOM 523 C CA . TRP A 1 71 ? 14.038 9.290 27.124 1.00 58.75 71 TRP A CA 1
ATOM 524 C C . TRP A 1 71 ? 13.085 9.905 28.152 1.00 58.75 71 TRP A C 1
ATOM 526 O O . TRP A 1 71 ? 11.880 9.663 28.149 1.00 58.75 71 TRP A O 1
ATOM 536 N N . GLY A 1 72 ? 13.644 10.705 29.061 1.00 41.38 72 GLY A N 1
ATOM 537 C CA . GLY A 1 72 ? 12.879 11.552 29.968 1.00 41.38 72 GLY A CA 1
ATOM 538 C C . GLY A 1 72 ? 12.305 12.762 29.232 1.00 41.38 72 GLY A C 1
ATOM 539 O O . GLY A 1 72 ? 12.866 13.851 29.301 1.00 41.38 72 GLY A O 1
ATOM 540 N N . PHE A 1 73 ? 11.177 12.593 28.542 1.00 50.31 73 PHE A N 1
ATOM 541 C CA . PHE A 1 73 ? 10.314 13.726 28.206 1.00 50.31 73 PHE A CA 1
ATOM 542 C C . PHE A 1 73 ? 9.466 14.067 29.436 1.00 50.31 73 PHE A C 1
ATOM 544 O O . PHE A 1 73 ? 8.377 13.531 29.621 1.00 50.31 73 PHE A O 1
ATOM 551 N N . SER A 1 74 ? 9.982 14.958 30.284 1.00 51.75 74 SER A N 1
ATOM 552 C CA . SER A 1 74 ? 9.184 15.661 31.293 1.00 51.75 74 SER A CA 1
ATOM 553 C C . SER A 1 74 ? 8.364 16.762 30.612 1.00 51.75 74 SER A C 1
ATOM 555 O O . SER A 1 74 ? 8.956 17.698 30.068 1.00 51.75 74 SER A O 1
ATOM 557 N N . PRO A 1 75 ? 7.021 16.723 30.640 1.00 54.03 75 PRO A N 1
ATOM 558 C CA . PRO A 1 75 ? 6.211 17.849 30.217 1.00 54.03 75 PRO A CA 1
ATOM 559 C C . PRO A 1 75 ? 6.054 18.788 31.415 1.00 54.03 75 PRO A C 1
ATOM 561 O O . PRO A 1 75 ? 5.240 18.539 32.299 1.00 54.03 75 PRO A O 1
ATOM 564 N N . GLY A 1 76 ? 6.840 19.862 31.474 1.00 52.53 76 GLY A N 1
ATOM 565 C CA . GLY A 1 76 ? 6.590 20.907 32.468 1.00 52.53 76 GLY A CA 1
ATOM 566 C C . GLY A 1 76 ? 7.817 21.669 32.930 1.00 52.53 76 GLY A C 1
ATOM 567 O O . GLY A 1 76 ? 8.257 21.489 34.055 1.00 52.53 76 GLY A O 1
ATOM 568 N N . ALA A 1 77 ? 8.338 22.536 32.068 1.00 42.78 77 ALA A N 1
ATOM 569 C CA . ALA A 1 77 ? 8.954 23.813 32.429 1.00 42.78 77 ALA A CA 1
ATOM 570 C C . ALA A 1 77 ? 9.409 24.461 31.123 1.00 42.78 77 ALA A C 1
ATOM 572 O O . ALA A 1 77 ? 10.255 23.914 30.425 1.00 42.78 77 ALA A O 1
ATOM 573 N N . ALA A 1 78 ? 8.829 25.603 30.768 1.00 52.84 78 ALA A N 1
ATOM 574 C CA . ALA A 1 78 ? 9.364 26.453 29.718 1.00 52.84 78 ALA A CA 1
ATOM 575 C C . ALA A 1 78 ? 10.436 27.360 30.343 1.00 52.84 78 ALA A C 1
ATOM 577 O O . ALA A 1 78 ? 10.071 28.236 31.129 1.00 52.84 78 ALA A O 1
ATOM 578 N N . PRO A 1 79 ? 11.735 27.209 30.029 1.00 47.72 79 PRO A N 1
ATOM 579 C CA . PRO A 1 79 ? 12.666 28.303 30.199 1.00 47.72 79 PRO A CA 1
ATOM 580 C C . PRO A 1 79 ? 12.578 29.195 28.959 1.00 47.72 79 PRO A C 1
ATOM 582 O O . PRO A 1 79 ? 12.594 28.724 27.820 1.00 47.72 79 PRO A O 1
ATOM 585 N N . GLY A 1 80 ? 12.440 30.498 29.196 1.00 52.22 80 GLY A N 1
ATOM 586 C CA . GLY A 1 80 ? 12.426 31.511 28.152 1.00 52.22 80 GLY A CA 1
ATOM 587 C C . GLY A 1 80 ? 13.666 31.410 27.269 1.00 52.22 80 GLY A C 1
ATOM 588 O O . GLY A 1 80 ? 14.789 31.606 27.729 1.00 52.22 80 GLY A O 1
ATOM 589 N N . PHE A 1 81 ? 13.451 31.127 25.988 1.00 46.75 81 PHE A N 1
ATOM 590 C CA . PHE A 1 81 ? 14.469 31.307 24.967 1.00 46.75 81 PHE A CA 1
ATOM 591 C C . PHE A 1 81 ? 14.584 32.799 24.658 1.00 46.75 81 PHE A C 1
ATOM 593 O O . PHE A 1 81 ? 13.708 33.395 24.032 1.00 46.75 81 PHE A O 1
ATOM 600 N N . ALA A 1 82 ? 15.681 33.399 25.116 1.00 48.12 82 ALA A N 1
ATOM 601 C CA . ALA A 1 82 ? 16.187 34.644 24.561 1.00 48.12 82 ALA A CA 1
ATOM 602 C C . ALA A 1 82 ? 16.589 34.430 23.082 1.00 48.12 82 ALA A C 1
ATOM 604 O O . ALA 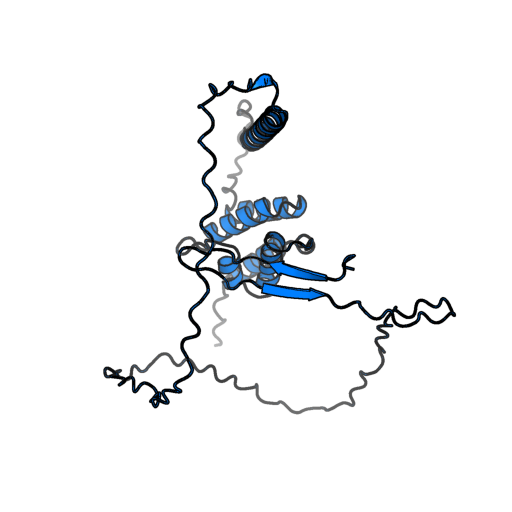A 1 82 ? 17.008 33.324 22.718 1.00 48.12 82 ALA A O 1
ATOM 605 N N . PRO A 1 83 ? 16.481 35.455 22.218 1.00 54.47 83 PRO A N 1
ATOM 606 C CA . PRO A 1 83 ? 16.872 35.352 20.817 1.00 54.47 83 PRO A CA 1
ATOM 607 C C . PRO A 1 83 ? 18.387 35.155 20.714 1.00 54.47 83 PRO A C 1
ATOM 609 O O . PRO A 1 83 ? 19.171 36.056 21.010 1.00 54.47 83 PRO A O 1
ATOM 612 N N . ASN A 1 84 ? 18.800 33.955 20.307 1.00 49.22 84 ASN A N 1
ATOM 613 C CA . ASN A 1 84 ? 20.202 33.638 20.096 1.00 49.22 84 ASN A CA 1
ATOM 614 C C . ASN A 1 84 ? 20.648 34.212 18.743 1.00 49.22 84 ASN A C 1
ATOM 616 O O . ASN A 1 84 ? 20.452 33.608 17.688 1.00 49.22 84 ASN A O 1
ATOM 620 N N . SER A 1 85 ? 21.214 35.415 18.787 1.00 51.38 85 SER A N 1
ATOM 621 C CA . SER A 1 85 ? 22.012 35.992 17.711 1.00 51.38 85 SER A CA 1
ATOM 622 C C . SER A 1 85 ? 23.291 35.169 17.562 1.00 51.38 85 SER A C 1
ATOM 624 O O . SER A 1 85 ? 24.233 35.347 18.328 1.00 51.38 85 SER A O 1
ATOM 626 N N . TYR A 1 86 ? 23.341 34.268 16.585 1.00 58.03 86 TYR A N 1
ATOM 627 C CA . TYR A 1 86 ? 24.598 33.641 16.182 1.00 58.03 86 TYR A CA 1
ATOM 628 C C . TYR A 1 86 ? 25.326 34.557 15.186 1.00 58.03 86 TYR A C 1
ATOM 630 O O . TYR A 1 86 ? 24.830 34.741 14.072 1.00 58.03 86 TYR A O 1
ATOM 638 N N . PRO A 1 87 ? 26.501 35.123 15.522 1.00 56.28 87 PRO A N 1
ATOM 639 C CA . PRO A 1 87 ? 27.394 35.675 14.519 1.00 56.28 87 PRO A CA 1
ATOM 640 C C . PRO A 1 87 ? 28.011 34.507 13.743 1.00 56.28 87 PRO A C 1
ATOM 642 O O . PRO A 1 87 ? 28.805 33.728 14.270 1.00 56.28 87 PRO A O 1
ATOM 645 N N . PHE A 1 88 ? 27.620 34.367 12.481 1.00 54.53 88 PHE A N 1
ATOM 646 C CA . PHE A 1 88 ? 28.275 33.474 11.535 1.00 54.53 88 PHE A CA 1
ATOM 647 C C . PHE A 1 88 ? 29.663 34.048 11.209 1.00 54.53 88 PHE A C 1
ATOM 649 O O . PHE A 1 88 ? 29.819 34.868 10.307 1.00 54.53 88 PHE A O 1
ATOM 656 N N . ALA A 1 89 ? 30.670 33.655 11.988 1.00 52.31 89 ALA A N 1
ATOM 657 C CA . ALA A 1 89 ? 32.072 33.842 11.644 1.00 52.31 89 ALA A CA 1
ATOM 658 C C . ALA A 1 89 ? 32.439 32.791 10.588 1.00 52.31 89 ALA A C 1
ATOM 660 O O . ALA A 1 89 ? 32.634 31.616 10.899 1.00 52.31 89 ALA A O 1
ATOM 661 N N . GLY A 1 90 ? 32.454 33.212 9.322 1.00 59.75 90 GLY A N 1
ATOM 662 C CA . GLY A 1 90 ? 32.938 32.389 8.219 1.00 59.75 90 GLY A CA 1
ATOM 663 C C . GLY A 1 90 ? 34.433 32.063 8.370 1.00 59.75 90 GLY A C 1
ATOM 664 O O . GLY A 1 90 ? 35.167 32.824 9.004 1.00 59.75 90 GLY A O 1
ATOM 665 N N . PRO A 1 91 ? 34.902 30.941 7.802 1.00 62.00 91 PRO A N 1
ATOM 666 C CA . PRO A 1 91 ? 36.316 30.589 7.824 1.00 62.00 91 PRO A CA 1
ATOM 667 C C . PRO A 1 91 ? 37.153 31.587 6.997 1.00 62.00 91 PRO A C 1
ATOM 669 O O . PRO A 1 91 ? 36.710 31.991 5.915 1.00 62.00 91 PRO A O 1
ATOM 672 N N . PRO A 1 92 ? 38.359 31.969 7.465 1.00 60.22 92 PRO A N 1
ATOM 673 C CA . PRO A 1 92 ? 39.295 32.768 6.686 1.00 60.22 92 PRO A CA 1
ATOM 674 C C . PRO A 1 92 ? 39.893 31.892 5.582 1.00 60.22 92 PRO A C 1
ATOM 676 O O . PRO A 1 92 ? 40.689 30.990 5.830 1.00 60.22 92 PRO A O 1
ATOM 679 N N . TRP A 1 93 ? 39.470 32.120 4.345 1.00 62.94 93 TRP A N 1
ATOM 680 C CA . TRP A 1 93 ? 40.206 31.663 3.175 1.00 62.94 93 TRP A CA 1
ATOM 681 C C . TRP A 1 93 ? 41.294 32.703 2.916 1.00 62.94 93 TRP A C 1
ATOM 683 O O . TRP A 1 93 ? 41.057 33.753 2.325 1.00 62.94 93 TRP A O 1
ATOM 693 N N . ASP A 1 94 ? 42.489 32.430 3.426 1.00 50.69 94 ASP A N 1
ATOM 694 C CA . ASP A 1 94 ? 43.663 33.232 3.124 1.00 50.69 94 ASP A CA 1
ATOM 695 C C . ASP A 1 94 ? 43.992 33.097 1.635 1.00 50.69 94 ASP A C 1
ATOM 697 O O . ASP A 1 94 ? 44.182 32.004 1.093 1.00 50.69 94 ASP A O 1
ATOM 701 N N . GLY A 1 95 ? 44.019 34.244 0.961 1.00 54.59 95 GLY A N 1
ATOM 702 C CA . GLY A 1 95 ? 44.415 34.362 -0.429 1.00 54.59 95 GLY A CA 1
ATOM 703 C C . GLY A 1 95 ? 45.859 33.915 -0.617 1.00 54.59 95 GLY A C 1
ATOM 704 O O . GLY A 1 95 ? 46.792 34.622 -0.256 1.00 54.59 95 GLY A O 1
ATOM 705 N N . SER A 1 96 ? 46.040 32.764 -1.252 1.00 52.59 96 SER A N 1
ATOM 706 C CA . SER A 1 96 ? 47.267 32.441 -1.974 1.00 52.59 96 SER A CA 1
ATOM 707 C C . SER A 1 96 ? 46.936 32.409 -3.458 1.00 52.59 96 SER A C 1
ATOM 709 O O . SER A 1 96 ? 46.552 31.385 -4.023 1.00 52.59 96 SER A O 1
ATOM 711 N N . ALA A 1 97 ? 47.050 33.587 -4.069 1.00 54.16 97 ALA A N 1
ATOM 712 C CA . ALA A 1 97 ? 47.144 33.755 -5.505 1.00 54.16 97 ALA A CA 1
ATOM 713 C C . ALA A 1 97 ? 48.393 33.009 -5.988 1.00 54.16 97 ALA A C 1
ATOM 715 O O . ALA A 1 97 ? 49.514 33.491 -5.839 1.00 54.16 97 ALA A O 1
ATOM 716 N N . THR A 1 98 ? 48.196 31.807 -6.527 1.00 56.12 98 THR A N 1
ATOM 717 C CA . THR A 1 98 ? 49.231 31.151 -7.323 1.00 56.12 98 THR A CA 1
ATOM 718 C C . THR A 1 98 ? 48.988 31.549 -8.767 1.00 56.12 98 THR A C 1
ATOM 720 O O . THR A 1 98 ? 48.071 31.068 -9.429 1.00 56.12 98 THR A O 1
ATOM 723 N N . ASP A 1 99 ? 49.802 32.505 -9.188 1.00 52.56 99 ASP A N 1
ATOM 724 C CA . ASP A 1 99 ? 50.044 32.925 -10.555 1.00 52.56 99 ASP A CA 1
ATOM 725 C C . ASP A 1 99 ? 50.517 31.708 -11.373 1.00 52.56 99 ASP A C 1
ATOM 727 O O . ASP A 1 99 ? 51.636 31.227 -11.196 1.00 52.56 99 ASP A O 1
ATOM 731 N N . LEU A 1 100 ? 49.649 31.148 -12.221 1.00 51.72 100 LEU A N 1
ATOM 732 C CA . LEU A 1 100 ? 50.023 30.163 -13.237 1.00 51.72 100 LEU A CA 1
ATOM 733 C C . LEU A 1 100 ? 49.260 30.450 -14.531 1.00 51.72 100 LEU A C 1
ATOM 735 O O . LEU A 1 100 ? 48.155 29.971 -14.763 1.00 51.72 100 LEU A O 1
ATOM 739 N N . ALA A 1 101 ? 49.927 31.243 -15.365 1.00 48.09 101 ALA A N 1
ATOM 740 C CA . ALA A 1 101 ? 50.025 31.074 -16.807 1.00 48.09 101 ALA A CA 1
ATOM 741 C C . ALA A 1 101 ? 48.713 30.840 -17.579 1.00 48.09 101 ALA A C 1
ATOM 743 O O . ALA A 1 101 ? 48.255 29.720 -17.803 1.00 48.09 101 ALA A O 1
ATOM 744 N N . THR A 1 102 ? 48.221 31.943 -18.136 1.00 55.03 102 THR A N 1
ATOM 745 C CA . THR A 1 102 ? 47.451 32.032 -19.378 1.00 55.03 102 THR A CA 1
ATOM 746 C C . THR A 1 102 ? 48.019 31.115 -20.472 1.00 55.03 102 THR A C 1
ATOM 748 O O . THR A 1 102 ? 48.897 31.505 -21.241 1.00 55.03 102 THR A O 1
ATOM 751 N N . LEU A 1 103 ? 47.479 29.902 -20.589 1.00 54.06 103 LEU A N 1
ATOM 752 C CA . LEU A 1 103 ? 47.487 29.141 -21.834 1.00 54.06 103 LEU A CA 1
ATOM 753 C C . LEU A 1 103 ? 46.195 29.474 -22.577 1.00 54.06 103 LEU A C 1
ATOM 755 O O . LEU A 1 103 ? 45.117 28.979 -22.256 1.00 54.06 103 LEU A O 1
ATOM 759 N N . SER A 1 104 ? 46.327 30.377 -23.547 1.00 60.44 104 SER A N 1
ATOM 760 C CA . SER A 1 104 ? 45.275 30.742 -24.491 1.00 60.44 104 SER A CA 1
ATOM 761 C C . SER A 1 104 ? 44.803 29.481 -25.235 1.00 60.44 104 SER A C 1
ATOM 763 O O . SER A 1 104 ? 45.627 28.839 -25.895 1.00 60.44 104 SER A O 1
ATOM 765 N N . PRO A 1 105 ? 43.527 29.068 -25.126 1.00 72.94 105 PRO A N 1
ATOM 766 C CA . PRO A 1 105 ? 43.028 27.932 -25.885 1.00 72.94 105 PRO A CA 1
ATOM 767 C C . PRO A 1 105 ? 43.025 28.271 -27.387 1.00 72.94 105 PRO A C 1
ATOM 769 O O . PRO A 1 105 ? 42.636 29.381 -27.762 1.00 72.94 105 PRO A O 1
ATOM 772 N N . PRO A 1 106 ? 43.445 27.346 -28.271 1.00 67.00 106 PRO A N 1
ATOM 773 C CA . PRO A 1 106 ? 43.343 27.548 -29.710 1.00 67.00 106 PRO A CA 1
ATOM 774 C C . PRO A 1 106 ? 41.874 27.737 -30.096 1.00 67.00 106 PRO A C 1
ATOM 776 O O . PRO A 1 106 ? 40.998 26.989 -29.655 1.00 67.00 106 PRO A O 1
ATOM 779 N N . ALA A 1 107 ? 41.615 28.762 -30.907 1.00 67.06 107 ALA A N 1
ATOM 780 C CA . ALA A 1 107 ? 40.290 29.089 -31.409 1.00 67.06 107 ALA A CA 1
ATOM 781 C C . ALA A 1 107 ? 39.622 27.841 -32.024 1.00 67.06 107 ALA A C 1
ATOM 783 O O . ALA A 1 107 ? 40.231 27.193 -32.882 1.00 67.06 107 ALA A O 1
ATOM 784 N N . PRO A 1 108 ? 38.388 27.484 -31.620 1.00 68.94 108 PRO A N 1
ATOM 785 C CA . PRO A 1 108 ? 37.665 26.402 -32.264 1.00 68.94 108 PRO A CA 1
ATOM 786 C C . PRO A 1 108 ? 37.413 26.782 -33.725 1.00 68.94 108 PRO A C 1
ATOM 788 O O . PRO A 1 108 ? 36.852 27.839 -34.019 1.00 68.94 108 PRO A O 1
ATOM 791 N N . ALA A 1 109 ? 37.848 25.916 -34.640 1.00 67.94 109 ALA A N 1
ATOM 792 C CA . ALA A 1 109 ? 37.515 26.010 -36.052 1.00 67.94 109 ALA A CA 1
ATOM 793 C C . ALA A 1 109 ? 35.990 26.113 -36.193 1.00 67.94 109 ALA A C 1
ATOM 795 O O . ALA A 1 109 ? 35.258 25.212 -35.783 1.00 67.94 109 ALA A O 1
ATOM 796 N N . ILE A 1 110 ? 35.518 27.235 -36.735 1.00 66.94 110 ILE A N 1
ATOM 797 C CA . ILE A 1 110 ? 34.108 27.453 -37.045 1.00 66.94 110 ILE A CA 1
ATOM 798 C C . ILE A 1 110 ? 33.732 26.400 -38.100 1.00 66.94 110 ILE A C 1
ATOM 800 O O . ILE A 1 110 ? 34.319 26.415 -39.186 1.00 66.94 110 ILE A O 1
ATOM 804 N N . PRO A 1 111 ? 32.811 25.463 -37.817 1.00 65.25 111 PRO A N 1
ATOM 805 C CA . PRO A 1 111 ? 32.367 24.511 -38.823 1.00 65.25 111 PRO A CA 1
ATOM 806 C C . PRO A 1 111 ? 31.737 25.280 -39.988 1.00 65.25 111 PRO A C 1
ATOM 808 O O . PRO A 1 111 ? 30.853 26.116 -39.789 1.00 65.25 111 PRO A O 1
ATOM 811 N N . GLN A 1 112 ? 32.217 25.012 -41.206 1.00 68.94 112 GLN A N 1
ATOM 812 C CA . GLN A 1 112 ? 31.622 25.531 -42.433 1.00 68.94 112 GLN A CA 1
ATOM 813 C C . GLN A 1 112 ? 30.131 25.184 -42.465 1.00 68.94 112 GLN A C 1
ATOM 815 O O . GLN A 1 112 ? 29.741 24.017 -42.511 1.00 68.94 112 GLN A O 1
ATOM 820 N N . ILE A 1 113 ? 29.301 26.223 -42.459 1.00 56.59 113 ILE A N 1
ATOM 821 C CA . ILE A 1 113 ? 27.861 26.124 -42.658 1.00 56.59 113 ILE A CA 1
ATOM 822 C C . ILE A 1 113 ? 27.651 25.729 -44.123 1.00 56.59 113 ILE A C 1
ATOM 824 O O . ILE A 1 113 ? 27.809 26.548 -45.026 1.00 56.59 113 ILE A O 1
ATOM 828 N N . SER A 1 114 ? 27.344 24.453 -44.362 1.00 73.88 114 SER A N 1
ATOM 829 C CA . SER A 1 114 ? 26.840 24.002 -45.661 1.00 73.88 114 SER A CA 1
ATOM 830 C C . SER A 1 114 ? 25.508 24.709 -45.954 1.00 73.88 114 SER A C 1
ATOM 832 O O . SER A 1 114 ? 24.705 24.875 -45.030 1.00 73.88 114 SER A O 1
ATOM 834 N N . PRO A 1 115 ? 25.265 25.158 -47.198 1.00 65.88 115 PRO A N 1
ATOM 835 C CA . PRO A 1 115 ? 24.066 25.909 -47.549 1.00 65.88 115 PRO A CA 1
ATOM 836 C C . PRO A 1 115 ? 22.802 25.110 -47.225 1.00 65.88 115 PRO A C 1
ATOM 838 O O . PRO A 1 115 ? 22.727 23.903 -47.457 1.00 65.88 115 PRO A O 1
ATOM 841 N N . ALA A 1 116 ? 21.826 25.816 -46.656 1.00 65.12 116 ALA A N 1
ATOM 842 C CA . ALA A 1 116 ? 20.557 25.271 -46.206 1.00 65.12 116 ALA A CA 1
ATOM 843 C C . ALA A 1 116 ? 19.857 24.481 -47.331 1.00 65.12 116 ALA A C 1
ATOM 845 O O . ALA A 1 116 ? 19.661 25.032 -48.419 1.00 65.12 116 ALA A O 1
ATOM 846 N N . PRO A 1 117 ? 19.452 23.220 -47.093 1.00 68.12 117 PRO A N 1
ATOM 847 C CA . PRO A 1 117 ? 18.612 22.502 -48.034 1.00 68.12 117 PRO A CA 1
ATOM 848 C C . PRO A 1 117 ? 17.262 23.216 -48.138 1.00 68.12 117 PRO A C 1
ATOM 850 O O . PRO A 1 117 ? 16.628 23.548 -47.134 1.00 68.12 117 PRO A O 1
ATOM 853 N N . THR A 1 118 ? 16.846 23.475 -49.374 1.00 72.75 118 THR A N 1
ATOM 854 C CA . THR A 1 118 ? 15.516 23.961 -49.741 1.00 72.75 118 THR A CA 1
ATOM 855 C C . THR A 1 118 ? 14.442 23.180 -48.972 1.00 72.75 118 THR A C 1
ATOM 857 O O . THR A 1 118 ? 14.512 21.950 -48.961 1.00 72.75 118 THR A O 1
ATOM 860 N N . PRO A 1 119 ? 13.464 23.845 -48.324 1.00 65.00 119 PRO A N 1
ATOM 861 C CA . PRO A 1 119 ? 12.407 23.157 -47.593 1.00 65.00 119 PRO A CA 1
ATOM 862 C C . PRO A 1 119 ? 11.564 22.340 -48.576 1.00 65.00 119 PRO A C 1
ATOM 864 O O . PRO A 1 119 ? 10.714 22.866 -49.292 1.00 65.00 119 PRO A O 1
ATOM 867 N N . GLU A 1 120 ? 11.845 21.042 -48.634 1.00 68.56 120 GLU A N 1
ATOM 868 C CA . GLU A 1 120 ? 11.025 20.064 -49.332 1.00 68.56 120 GLU A CA 1
ATOM 869 C C . GLU A 1 120 ? 9.663 20.002 -48.612 1.00 68.56 120 GLU A C 1
ATOM 871 O O . GLU A 1 120 ? 9.628 19.955 -47.376 1.00 68.56 120 GLU A O 1
ATOM 876 N N . PRO A 1 121 ? 8.527 20.057 -49.332 1.00 69.00 121 PRO A N 1
ATOM 877 C CA . PRO A 1 121 ? 7.213 20.011 -48.707 1.00 69.00 121 PRO A CA 1
ATOM 878 C C . PRO A 1 121 ? 7.088 18.728 -47.885 1.00 69.00 121 PRO A C 1
ATOM 880 O O . PRO A 1 121 ? 7.266 17.624 -48.403 1.00 69.00 121 PRO A O 1
ATOM 883 N N . ALA A 1 122 ? 6.797 18.894 -46.593 1.00 61.50 122 ALA A N 1
ATOM 884 C CA . ALA A 1 122 ? 6.615 17.811 -45.642 1.00 61.50 122 ALA A CA 1
ATOM 885 C C . ALA A 1 122 ? 5.555 16.838 -46.172 1.00 61.50 122 ALA A C 1
ATOM 887 O O . ALA A 1 122 ? 4.352 17.098 -46.109 1.00 61.50 122 ALA A O 1
ATOM 888 N N . ARG A 1 123 ? 6.014 15.714 -46.729 1.00 58.06 123 ARG A N 1
ATOM 889 C CA . ARG A 1 123 ? 5.148 14.617 -47.149 1.00 58.06 123 ARG A CA 1
ATOM 890 C C . ARG A 1 123 ? 4.487 14.091 -45.886 1.00 58.06 123 ARG A C 1
ATOM 892 O O . ARG A 1 123 ? 5.155 13.515 -45.032 1.00 58.06 123 ARG A O 1
ATOM 899 N N . SER A 1 124 ? 3.190 14.341 -45.748 1.00 59.09 124 SER A N 1
ATOM 900 C CA . SER A 1 124 ? 2.376 13.817 -44.660 1.00 59.09 124 SER A CA 1
ATOM 901 C C . SER A 1 124 ? 2.429 12.292 -44.736 1.00 59.09 124 SER A C 1
ATOM 903 O O . SER A 1 124 ? 1.790 11.676 -45.587 1.00 59.09 124 SER A O 1
ATOM 905 N N . THR A 1 125 ? 3.257 11.676 -43.898 1.00 57.56 125 THR A N 1
ATOM 906 C CA . THR A 1 125 ? 3.334 10.227 -43.748 1.00 57.56 125 THR A CA 1
ATOM 907 C C . THR A 1 125 ? 1.965 9.754 -43.283 1.00 57.56 125 THR A C 1
ATOM 909 O O . THR A 1 125 ? 1.515 10.093 -42.189 1.00 57.56 125 THR A O 1
ATOM 912 N N . GLY A 1 126 ? 1.262 9.038 -44.161 1.00 60.03 126 GLY A N 1
ATOM 913 C CA . GLY A 1 126 ? -0.088 8.561 -43.904 1.00 60.03 126 GLY A CA 1
ATOM 914 C C . GLY A 1 126 ? -0.150 7.806 -42.579 1.00 60.03 126 GLY A C 1
ATOM 915 O O . GLY A 1 126 ? 0.546 6.810 -42.390 1.00 60.03 126 GLY A O 1
ATOM 916 N N . LEU A 1 127 ? -1.018 8.263 -41.672 1.00 57.88 127 LEU A N 1
ATOM 917 C CA . LEU A 1 127 ? -1.275 7.640 -40.367 1.00 57.88 127 LEU A CA 1
ATOM 918 C C . LEU A 1 127 ? -1.650 6.147 -40.459 1.00 57.88 127 LEU A C 1
ATOM 920 O O . LEU A 1 127 ? -1.591 5.438 -39.460 1.00 57.88 127 LEU A O 1
ATOM 924 N N . ALA A 1 128 ? -2.000 5.659 -41.652 1.00 56.59 128 ALA A N 1
ATOM 925 C CA . ALA A 1 128 ? -2.400 4.282 -41.902 1.00 56.59 128 ALA A CA 1
ATOM 926 C C . ALA A 1 128 ? -1.261 3.246 -41.791 1.00 56.59 128 ALA A C 1
ATOM 928 O O . ALA A 1 128 ? -1.562 2.064 -41.643 1.00 56.59 128 ALA A O 1
ATOM 929 N N . SER A 1 129 ? 0.022 3.638 -41.835 1.00 65.50 129 SER A N 1
ATOM 930 C CA . SER A 1 129 ? 1.141 2.674 -41.843 1.00 65.50 129 SER A CA 1
ATOM 931 C C . SER A 1 129 ? 2.007 2.663 -40.583 1.00 65.50 129 SER A C 1
ATOM 933 O O . SER A 1 129 ? 3.032 1.983 -40.575 1.00 65.50 129 SER A O 1
ATOM 935 N N . ASN A 1 130 ? 1.650 3.395 -39.521 1.00 83.50 130 ASN A N 1
ATOM 936 C CA . ASN A 1 130 ? 2.418 3.342 -38.277 1.00 83.50 130 ASN A CA 1
ATOM 937 C C . ASN A 1 130 ? 1.943 2.156 -37.412 1.00 83.50 130 ASN A C 1
ATOM 939 O O . ASN A 1 130 ? 0.860 2.237 -36.830 1.00 83.50 130 ASN A O 1
ATOM 943 N N . PRO A 1 131 ? 2.727 1.071 -37.267 1.00 83.62 131 PRO A N 1
ATOM 944 C CA . PRO A 1 131 ? 2.324 -0.085 -36.462 1.00 83.62 131 PRO A CA 1
ATOM 945 C C . PRO A 1 131 ? 2.055 0.283 -34.992 1.00 83.62 131 PRO A C 1
ATOM 947 O O . PRO A 1 131 ? 1.205 -0.330 -34.347 1.00 83.62 131 PRO A O 1
ATOM 950 N N . TRP A 1 132 ? 2.694 1.340 -34.475 1.00 85.44 132 TRP A N 1
ATOM 951 C CA . TRP A 1 132 ? 2.458 1.842 -33.118 1.00 85.44 132 TRP A CA 1
ATOM 952 C C . TRP A 1 132 ? 1.052 2.404 -32.897 1.00 85.44 132 TRP A C 1
ATOM 954 O O . TRP A 1 132 ? 0.575 2.416 -31.759 1.00 85.44 132 TRP A O 1
ATOM 964 N N . PHE A 1 133 ? 0.364 2.825 -33.963 1.00 89.31 133 PHE A N 1
ATOM 965 C CA . PHE A 1 133 ? -1.027 3.260 -33.877 1.00 89.31 133 PHE A CA 1
ATOM 966 C C . PHE A 1 133 ? -1.931 2.103 -33.437 1.00 89.31 133 PHE A C 1
ATOM 968 O O . PHE A 1 133 ? -2.711 2.258 -32.501 1.00 89.31 133 PHE A O 1
ATOM 975 N N . TRP A 1 134 ? -1.765 0.916 -34.031 1.00 89.94 134 TRP A N 1
ATOM 976 C CA . TRP A 1 134 ? -2.545 -0.271 -33.670 1.00 89.94 134 TRP A CA 1
ATOM 977 C C . TRP A 1 134 ? -2.244 -0.767 -32.256 1.00 89.94 134 TRP A C 1
ATOM 979 O O . TRP A 1 134 ? -3.162 -1.172 -31.546 1.00 89.94 134 TRP A O 1
ATOM 989 N N . VAL A 1 135 ? -0.989 -0.663 -31.807 1.00 92.94 135 VAL A N 1
ATOM 990 C CA . VAL A 1 135 ? -0.617 -0.971 -30.414 1.00 92.94 135 VAL A CA 1
ATOM 991 C C . VAL A 1 135 ? -1.307 -0.008 -29.446 1.00 92.94 135 VAL A C 1
ATOM 993 O O . VAL A 1 135 ? -1.902 -0.444 -28.462 1.00 92.94 135 VAL A O 1
ATOM 996 N N . SER A 1 136 ? -1.289 1.292 -29.749 1.00 93.00 136 SER A N 1
ATOM 997 C CA . SER A 1 136 ? -1.953 2.314 -28.929 1.00 93.00 136 SER A CA 1
ATOM 998 C C . SER A 1 136 ? -3.466 2.110 -28.888 1.00 93.00 136 SER A C 1
ATOM 1000 O O . SER A 1 136 ? -4.075 2.214 -27.826 1.00 93.00 136 SER A O 1
ATOM 1002 N N . LEU A 1 137 ? -4.072 1.760 -30.026 1.00 94.75 137 LEU A N 1
ATOM 1003 C CA . LEU A 1 137 ? -5.505 1.502 -30.133 1.00 94.75 137 LEU A CA 1
ATOM 1004 C C . LEU A 1 137 ? -5.915 0.239 -29.358 1.00 94.75 137 LEU A C 1
ATOM 1006 O O . LEU A 1 137 ? -6.910 0.260 -28.634 1.00 94.75 137 LEU A O 1
ATOM 1010 N N . GLY A 1 138 ? -5.124 -0.835 -29.447 1.00 95.19 138 GLY A N 1
ATOM 1011 C CA . GLY A 1 138 ? -5.333 -2.056 -28.667 1.00 95.19 138 GLY A CA 1
ATOM 1012 C C . GLY A 1 138 ? -5.198 -1.816 -27.162 1.00 95.19 138 GLY A C 1
ATOM 1013 O O . GLY A 1 138 ? -6.040 -2.268 -26.385 1.00 95.19 138 GLY A O 1
ATOM 1014 N N . LEU A 1 139 ? -4.194 -1.039 -26.745 1.00 96.19 139 LEU A N 1
ATOM 1015 C CA . LEU A 1 139 ? -3.981 -0.686 -25.341 1.00 96.19 139 LEU A CA 1
ATOM 1016 C C . LEU A 1 139 ? -5.107 0.206 -24.796 1.00 96.19 139 LEU A C 1
ATOM 1018 O O . LEU A 1 139 ? -5.600 -0.033 -23.694 1.00 96.19 139 LEU A O 1
ATOM 1022 N N . ALA A 1 140 ? -5.554 1.195 -25.575 1.00 95.94 140 ALA A N 1
ATOM 1023 C CA . ALA A 1 140 ? -6.685 2.046 -25.216 1.00 95.94 140 ALA A CA 1
ATOM 1024 C C . ALA A 1 140 ? -7.980 1.229 -25.073 1.00 95.94 140 ALA A C 1
ATOM 1026 O O . ALA A 1 140 ? -8.719 1.414 -24.106 1.00 95.94 140 ALA A O 1
ATOM 1027 N N . GLY A 1 141 ? -8.220 0.277 -25.982 1.00 95.50 141 GLY A N 1
ATOM 1028 C CA . GLY A 1 141 ? -9.345 -0.656 -25.899 1.00 95.50 141 GLY A CA 1
ATOM 1029 C C . GLY A 1 141 ? -9.287 -1.552 -24.659 1.00 95.50 141 GLY A C 1
ATOM 1030 O O . GLY A 1 141 ? -10.286 -1.687 -23.953 1.00 95.50 141 GLY A O 1
ATOM 1031 N N . ALA A 1 142 ? -8.114 -2.106 -24.338 1.00 94.88 142 ALA A N 1
ATOM 1032 C CA . ALA A 1 142 ? -7.916 -2.934 -23.148 1.00 94.88 142 ALA A CA 1
ATOM 1033 C C . ALA A 1 142 ? -8.130 -2.142 -21.845 1.00 94.88 142 ALA A C 1
ATOM 1035 O O . ALA A 1 142 ? -8.810 -2.622 -20.937 1.00 94.88 142 ALA A O 1
ATOM 1036 N N . LEU A 1 143 ? -7.619 -0.907 -21.766 1.00 94.81 143 LEU A N 1
ATOM 1037 C CA . LEU A 1 143 ? -7.831 -0.013 -20.623 1.00 94.81 143 LEU A CA 1
ATOM 1038 C C . LEU A 1 143 ? -9.303 0.382 -20.467 1.00 94.81 14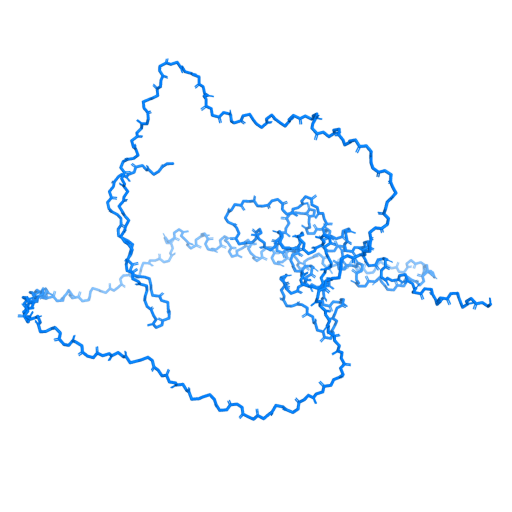3 LEU A C 1
ATOM 1040 O O . LEU A 1 143 ? -9.830 0.343 -19.355 1.00 94.81 143 LEU A O 1
ATOM 1044 N N . ALA A 1 144 ? -9.985 0.716 -21.565 1.00 94.06 144 ALA A N 1
ATOM 1045 C CA . ALA A 1 144 ? -11.413 1.008 -21.541 1.00 94.06 144 ALA A CA 1
ATOM 1046 C C . ALA A 1 144 ? -12.218 -0.216 -21.071 1.00 94.06 144 ALA A C 1
ATOM 1048 O O . ALA A 1 144 ? -13.045 -0.093 -20.168 1.00 94.06 144 ALA A O 1
ATOM 1049 N N . GLY A 1 145 ? -11.926 -1.408 -21.602 1.00 91.56 145 GLY A N 1
ATOM 1050 C CA . GLY A 1 145 ? -12.547 -2.662 -21.168 1.00 91.56 145 GLY A CA 1
ATOM 1051 C C . GLY A 1 145 ? -12.330 -2.944 -19.679 1.00 91.56 145 GLY A C 1
ATOM 1052 O O . GLY A 1 145 ? -13.281 -3.262 -18.962 1.00 91.56 145 GLY A O 1
ATOM 1053 N N . LEU A 1 146 ? -11.109 -2.738 -19.178 1.00 89.88 146 LEU A N 1
ATOM 1054 C CA . LEU A 1 146 ? -10.783 -2.897 -17.762 1.00 89.88 146 LEU A CA 1
ATOM 1055 C C . LEU A 1 146 ? -11.571 -1.907 -16.885 1.00 89.88 146 LEU A C 1
ATOM 1057 O O . LEU A 1 146 ? -12.162 -2.312 -15.884 1.00 89.88 146 LEU A O 1
ATOM 1061 N N . LEU A 1 147 ? -11.656 -0.633 -17.273 1.00 89.94 147 LEU A N 1
ATOM 1062 C CA . LEU A 1 147 ? -12.415 0.383 -16.533 1.00 89.94 147 LEU A CA 1
ATOM 1063 C C . LEU A 1 147 ? -13.928 0.113 -16.541 1.00 89.94 147 LEU A C 1
ATOM 1065 O O . LEU A 1 147 ? -14.587 0.293 -15.514 1.00 89.94 147 LEU A O 1
ATOM 1069 N N . LEU A 1 148 ? -14.485 -0.363 -17.660 1.00 87.75 148 LEU A N 1
ATOM 1070 C CA . LEU A 1 148 ? -15.897 -0.750 -17.737 1.00 87.75 148 LEU A CA 1
ATOM 1071 C C . LEU A 1 148 ? -16.188 -2.015 -16.916 1.00 87.75 148 LEU A C 1
ATOM 1073 O O . LEU A 1 148 ? -17.223 -2.077 -16.252 1.00 87.75 148 LEU A O 1
ATOM 1077 N N . SER A 1 149 ? -15.267 -2.983 -16.877 1.00 82.38 149 SER A N 1
ATOM 1078 C CA . SER A 1 149 ? -15.426 -4.194 -16.059 1.00 82.38 149 SER A CA 1
ATOM 1079 C C . SER A 1 149 ? -15.470 -3.883 -14.557 1.00 82.38 149 SER A C 1
ATOM 1081 O O . SER A 1 149 ? -16.282 -4.455 -13.831 1.00 82.38 149 SER A O 1
ATOM 1083 N N . ARG A 1 150 ? -14.689 -2.893 -14.095 1.00 80.25 150 ARG A N 1
ATOM 1084 C CA . ARG A 1 150 ? -14.720 -2.428 -12.696 1.00 80.25 150 ARG A CA 1
ATOM 1085 C C . ARG A 1 150 ? -16.003 -1.664 -12.356 1.00 80.25 150 ARG A C 1
ATOM 1087 O O . ARG A 1 150 ? -16.421 -1.681 -11.204 1.00 80.25 150 ARG A O 1
ATOM 1094 N N . ARG A 1 151 ? -16.661 -1.040 -13.340 1.00 74.94 151 ARG A N 1
ATOM 1095 C CA . ARG A 1 151 ? -17.971 -0.384 -13.158 1.00 74.94 151 ARG A CA 1
ATOM 1096 C C . ARG A 1 151 ? -19.154 -1.357 -13.180 1.00 74.94 151 ARG A C 1
ATOM 1098 O O . ARG A 1 151 ? -20.188 -1.052 -12.596 1.00 74.94 151 ARG A O 1
ATOM 1105 N N . GLY A 1 152 ? -19.016 -2.518 -13.823 1.00 55.59 152 GLY A N 1
ATOM 1106 C CA . GLY A 1 152 ? -20.088 -3.513 -13.947 1.00 55.59 152 GLY A CA 1
ATOM 1107 C C . GLY A 1 152 ? -20.350 -4.351 -12.690 1.00 55.59 152 GLY A C 1
ATOM 1108 O O . GLY A 1 152 ? -21.465 -4.832 -12.513 1.00 55.59 152 GLY A O 1
ATOM 1109 N N . ALA A 1 153 ? -19.367 -4.485 -11.794 1.00 57.12 153 ALA A N 1
ATOM 1110 C CA . ALA A 1 153 ? -19.487 -5.298 -10.577 1.00 57.12 153 ALA A CA 1
ATOM 1111 C C . ALA A 1 153 ? -20.382 -4.677 -9.481 1.00 57.12 153 ALA A C 1
ATOM 1113 O O . ALA A 1 153 ? -20.649 -5.322 -8.475 1.00 57.12 153 ALA A O 1
ATOM 1114 N N . GLY A 1 154 ? -20.860 -3.441 -9.675 1.00 50.91 154 GLY A N 1
ATOM 1115 C CA . GLY A 1 154 ? -21.777 -2.750 -8.763 1.00 50.91 154 GLY A CA 1
ATOM 1116 C C . GLY A 1 154 ? -23.249 -2.792 -9.178 1.00 50.91 154 GLY A C 1
ATOM 1117 O O . GLY A 1 154 ? -24.046 -2.043 -8.622 1.00 50.91 154 GLY A O 1
ATOM 1118 N N . ARG A 1 155 ? -23.640 -3.605 -10.170 1.00 53.28 155 ARG A N 1
ATOM 1119 C CA . ARG A 1 155 ? -25.066 -3.802 -10.468 1.00 53.28 155 ARG A CA 1
ATOM 1120 C C . ARG A 1 155 ? -25.672 -4.727 -9.423 1.00 53.28 155 ARG A C 1
ATOM 1122 O O . ARG A 1 155 ? -25.725 -5.939 -9.603 1.00 53.28 155 ARG A O 1
ATOM 1129 N N . THR A 1 156 ? -26.133 -4.119 -8.339 1.00 54.25 156 THR A N 1
ATOM 1130 C CA . THR A 1 156 ? -27.107 -4.707 -7.426 1.00 54.25 156 THR A CA 1
ATOM 1131 C C . THR A 1 156 ? -28.243 -5.301 -8.269 1.00 54.25 156 THR A C 1
ATOM 1133 O O . THR A 1 156 ? -28.787 -4.586 -9.120 1.00 54.25 156 THR A O 1
ATOM 1136 N N . PRO A 1 157 ? -28.572 -6.594 -8.112 1.00 61.53 157 PRO A N 1
ATOM 1137 C CA . PRO A 1 157 ? -29.708 -7.200 -8.789 1.00 61.53 157 PRO A CA 1
ATOM 1138 C C . PRO A 1 157 ? -30.952 -6.351 -8.541 1.00 61.53 157 PRO A C 1
ATOM 1140 O O . PRO A 1 157 ? -31.194 -5.919 -7.412 1.00 61.53 157 PRO A O 1
ATOM 1143 N N . ALA A 1 158 ? -31.713 -6.087 -9.604 1.00 63.50 158 ALA A N 1
ATOM 1144 C CA . ALA A 1 158 ? -33.009 -5.437 -9.494 1.00 63.50 158 ALA A CA 1
ATOM 1145 C C . ALA A 1 158 ? -33.844 -6.164 -8.422 1.00 63.50 158 ALA A C 1
ATOM 1147 O O . ALA A 1 158 ? -33.829 -7.400 -8.400 1.00 63.50 158 ALA A O 1
ATOM 1148 N N . PRO A 1 159 ? -34.524 -5.429 -7.527 1.00 57.00 159 PRO A N 1
ATOM 1149 C CA . PRO A 1 159 ? -35.236 -6.020 -6.406 1.00 57.00 159 PRO A CA 1
ATOM 1150 C C . PRO A 1 159 ? -36.266 -7.011 -6.943 1.00 57.00 159 PRO A C 1
ATOM 1152 O O . PRO A 1 159 ? -37.194 -6.641 -7.664 1.00 57.00 159 PRO A O 1
ATOM 1155 N N . ALA A 1 160 ? -36.057 -8.288 -6.623 1.00 71.31 160 ALA A N 1
ATOM 1156 C CA . ALA A 1 160 ? -37.049 -9.320 -6.849 1.00 71.31 160 ALA A CA 1
ATOM 1157 C C . ALA A 1 160 ? -38.343 -8.931 -6.104 1.00 71.31 160 ALA A C 1
ATOM 1159 O O . ALA A 1 160 ? -38.263 -8.357 -5.013 1.00 71.31 160 ALA A O 1
ATOM 1160 N N . PRO A 1 161 ? -39.525 -9.202 -6.685 1.00 66.00 161 PRO A N 1
ATOM 1161 C CA . PRO A 1 161 ? -40.807 -8.851 -6.089 1.00 66.00 161 PRO A CA 1
ATOM 1162 C C . PRO A 1 161 ? -40.916 -9.422 -4.673 1.00 66.00 161 PRO A C 1
ATOM 1164 O O . PRO A 1 161 ? -40.710 -10.616 -4.475 1.00 66.00 161 PRO A O 1
ATOM 1167 N N . ALA A 1 162 ? -41.197 -8.516 -3.731 1.00 59.66 162 ALA A N 1
ATOM 1168 C CA . ALA A 1 162 ? -41.413 -8.693 -2.297 1.00 59.66 162 ALA A CA 1
ATOM 1169 C C . ALA A 1 162 ? -41.567 -10.154 -1.841 1.00 59.66 162 ALA A C 1
ATOM 1171 O O . ALA A 1 162 ? -42.675 -10.681 -1.730 1.00 59.66 162 ALA A O 1
ATOM 1172 N N . ALA A 1 163 ? -40.436 -10.792 -1.533 1.00 65.69 163 ALA A N 1
ATOM 1173 C CA . ALA A 1 163 ? -40.446 -11.889 -0.583 1.00 65.69 163 ALA A CA 1
ATOM 1174 C C . ALA A 1 163 ? -40.817 -11.314 0.802 1.00 65.69 163 ALA A C 1
ATOM 1176 O O . ALA A 1 163 ? -40.482 -10.156 1.072 1.00 65.69 163 ALA A O 1
ATOM 1177 N N . PRO A 1 164 ? -41.518 -12.081 1.657 1.00 66.75 164 PRO A N 1
ATOM 1178 C CA . PRO A 1 164 ? -41.902 -11.658 3.001 1.00 66.75 164 PRO A CA 1
ATOM 1179 C C . PRO A 1 164 ? -40.692 -11.068 3.718 1.00 66.75 164 PRO A C 1
ATOM 1181 O O . PRO A 1 164 ? -39.648 -11.717 3.742 1.00 66.75 164 PRO A O 1
ATOM 1184 N N . TYR A 1 165 ? -40.825 -9.844 4.235 1.00 61.41 165 TYR A N 1
ATOM 1185 C CA . TYR A 1 165 ? -39.774 -9.167 4.990 1.00 61.41 165 TYR A CA 1
ATOM 1186 C C . TYR A 1 165 ? -39.271 -10.116 6.087 1.00 61.41 165 TYR A C 1
ATOM 1188 O O . TYR A 1 165 ? -40.042 -10.448 6.987 1.00 61.41 165 TYR A O 1
ATOM 1196 N N . PRO A 1 166 ? -38.019 -10.605 6.027 1.00 66.50 166 PRO A N 1
ATOM 1197 C CA . PRO A 1 166 ? -37.411 -11.142 7.222 1.00 66.50 166 PRO A CA 1
ATOM 1198 C C . PRO A 1 166 ? -37.177 -9.936 8.129 1.00 66.50 166 PRO A C 1
ATOM 1200 O O . PRO A 1 166 ? -36.355 -9.079 7.815 1.00 66.50 166 PRO A O 1
ATOM 1203 N N . ASP A 1 167 ? -37.904 -9.863 9.240 1.00 63.72 167 ASP A N 1
ATOM 1204 C CA . ASP A 1 167 ? -37.795 -8.830 10.284 1.00 63.72 167 ASP A CA 1
ATOM 1205 C C . ASP A 1 167 ? -36.440 -8.859 11.033 1.00 63.72 167 ASP A C 1
ATOM 1207 O O . ASP A 1 167 ? -36.332 -8.484 12.197 1.00 63.72 167 ASP A O 1
ATOM 1211 N N . GLY A 1 168 ? -35.374 -9.326 10.383 1.00 61.31 168 GLY A N 1
ATOM 1212 C CA . GLY A 1 168 ? -34.011 -9.156 10.847 1.00 61.31 168 GLY A CA 1
ATOM 1213 C C . GLY A 1 168 ? -33.480 -7.836 10.318 1.00 61.31 168 GLY A C 1
ATOM 1214 O O . GLY A 1 168 ? -32.955 -7.798 9.204 1.00 61.31 168 GLY A O 1
ATOM 1215 N N . GLU A 1 169 ? -33.608 -6.770 11.110 1.00 64.31 169 GLU A N 1
ATOM 1216 C CA . GLU A 1 169 ? -32.822 -5.542 10.971 1.00 64.31 169 GLU A CA 1
ATOM 1217 C C . GLU A 1 169 ? -31.347 -5.927 10.845 1.00 64.31 169 GLU A C 1
ATOM 1219 O O . GLU A 1 169 ? -30.642 -6.181 11.820 1.00 64.31 169 GLU A O 1
ATOM 1224 N N . THR A 1 170 ? -30.893 -6.064 9.603 1.00 71.50 170 THR A N 1
ATOM 1225 C CA . THR A 1 170 ? -29.500 -6.350 9.308 1.00 71.50 170 THR A CA 1
ATOM 1226 C C . THR A 1 170 ? -28.789 -5.034 9.543 1.00 71.50 170 THR A C 1
ATOM 1228 O O . THR A 1 170 ? -28.869 -4.130 8.710 1.00 71.50 170 THR A O 1
ATOM 1231 N N . GLU A 1 171 ? -28.197 -4.897 10.729 1.00 78.25 171 GLU A N 1
ATOM 1232 C CA . GLU A 1 171 ? -27.385 -3.746 11.098 1.00 78.25 171 GLU A CA 1
ATOM 1233 C C . GLU A 1 171 ? -26.435 -3.429 9.929 1.00 78.25 171 GLU A C 1
ATOM 1235 O O . GLU A 1 171 ? -25.831 -4.355 9.367 1.00 78.25 171 GLU A O 1
ATOM 1240 N N . PRO A 1 172 ? -26.371 -2.162 9.473 1.00 81.00 172 PRO A N 1
ATOM 1241 C CA . PRO A 1 172 ? -25.575 -1.804 8.312 1.00 81.00 172 PRO A CA 1
ATOM 1242 C C . PRO A 1 172 ? -24.142 -2.317 8.501 1.00 81.00 172 PRO A C 1
ATOM 1244 O O . PRO A 1 172 ? -23.564 -2.120 9.572 1.00 81.00 172 PRO A O 1
ATOM 1247 N N . PRO A 1 173 ? -23.571 -3.004 7.496 1.00 83.12 173 PRO A N 1
ATOM 1248 C CA . PRO A 1 173 ? -22.277 -3.650 7.641 1.00 83.12 173 PRO A CA 1
ATOM 1249 C C . PRO A 1 173 ? -21.215 -2.630 8.050 1.00 83.12 173 PRO A C 1
ATOM 1251 O O . PRO A 1 173 ? -21.137 -1.542 7.476 1.00 83.12 173 PRO A O 1
ATOM 1254 N N . ASP A 1 174 ? -20.391 -3.000 9.033 1.00 92.56 174 ASP A N 1
ATOM 1255 C CA . ASP A 1 174 ? -19.299 -2.162 9.522 1.00 92.56 174 ASP A CA 1
ATOM 1256 C C . ASP A 1 174 ? -18.381 -1.758 8.345 1.00 92.56 174 ASP A C 1
ATOM 1258 O O . ASP A 1 174 ? -17.749 -2.628 7.723 1.00 92.56 174 ASP A O 1
ATOM 1262 N N . PRO A 1 175 ? -18.273 -0.454 8.017 1.00 94.50 175 PRO A N 1
ATOM 1263 C CA . PRO A 1 175 ? -17.472 0.012 6.888 1.00 94.50 175 PRO A CA 1
ATOM 1264 C C . PRO A 1 175 ? -15.988 -0.348 7.039 1.00 94.50 175 PRO A C 1
ATOM 1266 O O . PRO A 1 175 ? -15.280 -0.512 6.039 1.00 94.50 175 PRO A O 1
ATOM 1269 N N . LEU A 1 176 ? -15.497 -0.499 8.274 1.00 93.88 176 LEU A N 1
ATOM 1270 C CA . LEU A 1 176 ? -14.119 -0.895 8.540 1.00 93.88 176 LEU A CA 1
ATOM 1271 C C . LEU A 1 176 ? -13.883 -2.365 8.164 1.00 93.88 176 LEU A C 1
ATOM 1273 O O . LEU A 1 176 ? -12.859 -2.694 7.553 1.00 93.88 176 LEU A O 1
ATOM 1277 N N . ALA A 1 177 ? -14.845 -3.233 8.488 1.00 92.06 177 ALA A N 1
ATOM 1278 C CA . ALA A 1 177 ? -14.827 -4.645 8.120 1.00 92.06 177 ALA A CA 1
ATOM 1279 C C . ALA A 1 177 ? -14.880 -4.822 6.595 1.00 92.06 177 ALA A C 1
ATOM 1281 O O . ALA A 1 177 ? -14.127 -5.628 6.041 1.00 92.06 177 ALA A O 1
ATOM 1282 N N . GLU A 1 178 ? -15.691 -4.017 5.902 1.00 94.75 178 GLU A N 1
ATOM 1283 C CA . GLU A 1 178 ? -15.735 -4.012 4.438 1.00 94.75 178 GLU A CA 1
ATOM 1284 C C . GLU A 1 178 ? -14.380 -3.600 3.835 1.00 94.75 178 GLU A C 1
ATOM 1286 O O . GLU A 1 178 ? -13.857 -4.267 2.936 1.00 94.75 178 GLU A O 1
ATOM 1291 N N . ALA A 1 179 ? -13.759 -2.537 4.358 1.00 95.56 179 ALA A N 1
ATOM 1292 C CA . ALA A 1 179 ? -12.446 -2.089 3.903 1.00 95.56 179 ALA A CA 1
ATOM 1293 C C . ALA A 1 179 ? -11.358 -3.158 4.117 1.00 95.56 179 ALA A C 1
ATOM 1295 O O . ALA A 1 179 ? -10.558 -3.397 3.210 1.00 95.56 179 ALA A O 1
ATOM 1296 N N . LEU A 1 180 ? -11.362 -3.857 5.259 1.00 95.88 180 LEU A N 1
ATOM 1297 C CA . LEU A 1 180 ? -10.471 -5.000 5.508 1.00 95.88 180 LEU A CA 1
ATOM 1298 C C . LEU A 1 180 ? -10.722 -6.157 4.532 1.00 95.88 180 LEU A C 1
ATOM 1300 O O . LEU A 1 180 ? -9.767 -6.770 4.050 1.00 95.88 180 LEU A O 1
ATOM 1304 N N . GLY A 1 181 ? -11.984 -6.426 4.188 1.00 95.44 181 GLY A N 1
ATOM 1305 C CA . GLY A 1 181 ? -12.349 -7.396 3.154 1.00 95.44 181 GLY A CA 1
ATOM 1306 C C . GLY A 1 181 ? -11.707 -7.075 1.802 1.00 95.44 181 GLY A C 1
ATOM 1307 O O . GLY A 1 181 ? -11.134 -7.960 1.163 1.00 95.44 181 GLY A O 1
ATOM 1308 N N . ARG A 1 182 ? -11.702 -5.795 1.403 1.00 96.62 182 ARG A N 1
ATOM 1309 C CA . ARG A 1 182 ? -11.033 -5.345 0.169 1.00 96.62 182 ARG A CA 1
ATOM 1310 C C . ARG A 1 182 ? -9.513 -5.517 0.227 1.00 96.62 182 ARG A C 1
ATOM 1312 O O . ARG A 1 182 ? -8.922 -5.900 -0.779 1.00 96.62 182 ARG A O 1
ATOM 1319 N N . VAL A 1 183 ? -8.883 -5.293 1.387 1.00 96.69 183 VAL A N 1
ATOM 1320 C CA . VAL A 1 183 ? -7.442 -5.565 1.569 1.00 96.69 183 VAL A CA 1
ATOM 1321 C C . VAL A 1 183 ? -7.157 -7.058 1.379 1.00 96.69 183 VAL A C 1
ATOM 1323 O O . VAL A 1 183 ? -6.275 -7.405 0.597 1.00 96.69 183 VAL A O 1
ATOM 1326 N N . ARG A 1 184 ? -7.931 -7.951 2.016 1.00 95.88 184 ARG A N 1
ATOM 1327 C CA . ARG A 1 184 ? -7.769 -9.412 1.853 1.00 95.88 184 ARG A CA 1
ATOM 1328 C C . ARG A 1 184 ? -7.906 -9.854 0.403 1.00 95.88 184 ARG A C 1
ATOM 1330 O O . ARG A 1 184 ? -7.123 -10.671 -0.070 1.00 95.88 184 ARG A O 1
ATOM 1337 N N . GLU A 1 185 ? -8.912 -9.337 -0.295 1.00 96.12 185 GLU A N 1
ATOM 1338 C CA . GLU A 1 185 ? -9.146 -9.667 -1.700 1.00 96.12 185 GLU A CA 1
ATOM 1339 C C . GLU A 1 185 ? -7.974 -9.230 -2.586 1.00 96.12 185 GLU A C 1
ATOM 1341 O O . GLU A 1 185 ? -7.511 -10.005 -3.420 1.00 96.12 185 GLU A O 1
ATOM 1346 N N . ALA A 1 186 ? -7.439 -8.027 -2.369 1.00 96.25 186 ALA A N 1
ATOM 1347 C CA . ALA A 1 186 ? -6.295 -7.538 -3.129 1.00 96.25 186 ALA A CA 1
ATOM 1348 C C . ALA A 1 186 ? -5.026 -8.383 -2.912 1.00 96.25 186 ALA A C 1
ATOM 1350 O O . ALA A 1 186 ? -4.352 -8.723 -3.884 1.00 96.25 186 ALA A O 1
ATOM 1351 N N . TYR A 1 187 ? -4.743 -8.786 -1.665 1.00 95.62 187 TYR A N 1
ATOM 1352 C CA . TYR A 1 187 ? -3.636 -9.700 -1.351 1.00 95.62 187 TYR A CA 1
ATOM 1353 C C . TYR A 1 187 ? -3.825 -11.067 -2.017 1.00 95.62 187 TYR A C 1
ATOM 1355 O O . TYR A 1 187 ? -2.905 -11.576 -2.649 1.00 95.62 187 TYR A O 1
ATOM 1363 N N . ARG A 1 188 ? -5.037 -11.637 -1.961 1.00 94.69 188 ARG A N 1
ATOM 1364 C CA . ARG A 1 188 ? -5.349 -12.935 -2.586 1.00 94.69 188 ARG A CA 1
ATOM 1365 C C . ARG A 1 188 ? -5.149 -12.923 -4.100 1.00 94.69 188 ARG A C 1
ATOM 1367 O O . ARG A 1 188 ? -4.768 -13.932 -4.683 1.00 94.69 188 ARG A O 1
ATOM 1374 N N . ARG A 1 189 ? -5.416 -11.782 -4.734 1.00 95.62 189 ARG A N 1
ATOM 1375 C CA . ARG A 1 189 ? -5.218 -11.575 -6.172 1.00 95.62 189 ARG A CA 1
ATOM 1376 C C . ARG A 1 189 ? -3.775 -11.240 -6.554 1.00 95.62 189 ARG A C 1
ATOM 1378 O O . ARG A 1 189 ? -3.502 -11.152 -7.748 1.00 95.62 189 ARG A O 1
ATOM 1385 N N . GLY A 1 190 ? -2.885 -11.014 -5.585 1.00 94.75 190 GLY A N 1
ATOM 1386 C CA . GLY A 1 190 ? -1.534 -10.507 -5.836 1.00 94.75 190 GLY A CA 1
ATOM 1387 C C . GLY A 1 190 ? -1.529 -9.116 -6.482 1.00 94.75 190 GLY A C 1
ATOM 1388 O O . GLY A 1 190 ? -0.595 -8.771 -7.203 1.00 94.75 190 GLY A O 1
ATOM 1389 N N . ASP A 1 191 ? -2.580 -8.315 -6.273 1.00 96.44 191 ASP A N 1
ATOM 1390 C CA . ASP A 1 191 ? -2.707 -6.981 -6.866 1.00 96.44 191 ASP A CA 1
ATOM 1391 C C . ASP A 1 191 ? -2.192 -5.923 -5.885 1.00 96.44 191 ASP A C 1
ATOM 1393 O O . ASP A 1 191 ? -2.921 -5.436 -5.015 1.00 96.44 191 ASP A O 1
ATOM 1397 N N . GLY A 1 192 ? -0.911 -5.571 -6.027 1.00 95.06 192 GLY A N 1
ATOM 1398 C CA . GLY A 1 192 ? -0.249 -4.618 -5.137 1.00 95.06 192 GLY A CA 1
ATOM 1399 C C . GLY A 1 192 ? -0.920 -3.246 -5.155 1.00 95.06 192 GLY A C 1
ATOM 1400 O O . GLY A 1 192 ? -1.150 -2.652 -4.098 1.00 95.06 192 GLY A O 1
ATOM 1401 N N . SER A 1 193 ? -1.294 -2.745 -6.338 1.00 96.44 193 SER A N 1
ATOM 1402 C CA . SER A 1 193 ? -1.962 -1.445 -6.488 1.00 96.44 193 SER A CA 1
ATOM 1403 C C . SER A 1 193 ? -3.313 -1.427 -5.780 1.00 96.44 193 SER A C 1
ATOM 1405 O O . SER A 1 193 ? -3.587 -0.498 -5.015 1.00 96.44 193 SER A O 1
ATOM 1407 N N . ALA A 1 194 ? -4.128 -2.470 -5.961 1.00 96.44 194 ALA A N 1
ATOM 1408 C CA . ALA A 1 194 ? -5.392 -2.600 -5.241 1.00 96.44 194 ALA A CA 1
ATOM 1409 C C . ALA A 1 194 ? -5.178 -2.728 -3.724 1.00 96.44 194 ALA A C 1
ATOM 1411 O O . ALA A 1 194 ? -5.934 -2.137 -2.951 1.00 96.44 194 ALA A O 1
ATOM 1412 N N . ALA A 1 195 ? -4.133 -3.439 -3.285 1.00 97.19 195 ALA A N 1
ATOM 1413 C CA . ALA A 1 195 ? -3.812 -3.598 -1.868 1.00 97.19 195 ALA A CA 1
ATOM 1414 C C . ALA A 1 195 ? -3.440 -2.253 -1.234 1.00 97.19 195 ALA A C 1
ATOM 1416 O O . ALA A 1 195 ? -3.942 -1.909 -0.162 1.00 97.19 195 ALA A O 1
ATOM 1417 N N . ARG A 1 196 ? -2.632 -1.446 -1.931 1.00 97.81 196 ARG A N 1
ATOM 1418 C CA . ARG A 1 196 ? -2.289 -0.080 -1.525 1.00 97.81 196 ARG A CA 1
ATOM 1419 C C . ARG A 1 196 ? -3.528 0.802 -1.389 1.00 97.81 196 ARG A C 1
ATOM 1421 O O . ARG A 1 196 ? -3.684 1.475 -0.372 1.00 97.81 196 ARG A O 1
ATOM 1428 N N . GLU A 1 197 ? -4.392 0.829 -2.401 1.00 98.06 197 GLU A N 1
ATOM 1429 C CA . GLU A 1 197 ? -5.614 1.641 -2.369 1.00 98.06 197 GLU A CA 1
ATOM 1430 C C . GLU A 1 197 ? -6.543 1.218 -1.226 1.00 98.06 197 GLU A C 1
ATOM 1432 O O . GLU A 1 197 ? -7.025 2.074 -0.481 1.00 98.06 197 GLU A O 1
ATOM 1437 N N . ALA A 1 198 ? -6.742 -0.090 -1.043 1.00 97.56 198 ALA A N 1
ATOM 1438 C CA . ALA A 1 198 ? -7.574 -0.637 0.023 1.00 97.56 198 ALA A CA 1
ATOM 1439 C C . ALA A 1 198 ? -7.017 -0.310 1.419 1.00 97.56 198 ALA A C 1
ATOM 1441 O O . ALA A 1 198 ? -7.779 0.096 2.296 1.00 97.56 198 ALA A O 1
ATOM 1442 N N . LEU A 1 199 ? -5.697 -0.400 1.619 1.00 97.75 199 LEU A N 1
ATOM 1443 C CA . LEU A 1 199 ? -5.040 -0.031 2.879 1.00 97.75 199 LEU A CA 1
ATOM 1444 C C . LEU A 1 199 ? -5.192 1.461 3.197 1.00 97.75 199 LEU A C 1
ATOM 1446 O O . LEU A 1 199 ? -5.442 1.827 4.345 1.00 97.75 199 LEU A O 1
ATOM 1450 N N . LEU A 1 200 ? -5.077 2.335 2.194 1.00 98.12 200 LEU A N 1
ATOM 1451 C CA . LEU A 1 200 ? -5.287 3.773 2.386 1.00 98.12 200 LEU A CA 1
ATOM 1452 C C . LEU A 1 200 ? -6.757 4.109 2.641 1.00 98.12 200 LEU A C 1
ATOM 1454 O O . LEU A 1 200 ? -7.044 4.961 3.479 1.00 98.12 200 LEU A O 1
ATOM 1458 N N . ALA A 1 201 ? -7.689 3.436 1.962 1.00 97.56 201 ALA A N 1
ATOM 1459 C CA . ALA A 1 201 ? -9.118 3.576 2.227 1.00 97.56 201 ALA A CA 1
ATOM 1460 C C . ALA A 1 201 ? -9.457 3.153 3.664 1.00 97.56 201 ALA A C 1
ATOM 1462 O O . ALA A 1 201 ? -10.113 3.902 4.383 1.00 97.56 201 ALA A O 1
ATOM 1463 N N . TRP A 1 202 ? -8.926 2.014 4.112 1.00 97.56 202 TRP A N 1
ATOM 1464 C CA . TRP A 1 202 ? -9.030 1.567 5.498 1.00 97.56 202 TRP A CA 1
ATOM 1465 C C . TRP A 1 202 ? -8.420 2.583 6.480 1.00 97.56 202 TRP A C 1
ATOM 1467 O O . TRP A 1 202 ? -9.049 2.949 7.472 1.00 97.56 202 TRP A O 1
ATOM 1477 N N . GLY A 1 203 ? -7.238 3.126 6.175 1.00 97.25 203 GLY A N 1
ATOM 1478 C CA . GLY A 1 203 ? -6.596 4.153 6.996 1.00 97.25 203 GLY A CA 1
ATOM 1479 C C . GLY A 1 203 ? -7.412 5.449 7.112 1.00 97.25 203 GLY A C 1
ATOM 1480 O O . GLY A 1 203 ? -7.427 6.066 8.173 1.00 97.25 203 GLY A O 1
ATOM 1481 N N . ARG A 1 204 ? -8.128 5.862 6.058 1.00 97.88 204 ARG A N 1
ATOM 1482 C CA . ARG A 1 204 ? -9.025 7.035 6.106 1.00 97.88 204 ARG A CA 1
ATOM 1483 C C . ARG A 1 204 ? -10.205 6.826 7.048 1.00 97.88 204 ARG A C 1
ATOM 1485 O O . ARG A 1 204 ? -10.580 7.764 7.737 1.00 97.88 204 ARG A O 1
ATOM 1492 N N . LEU A 1 205 ? -10.755 5.612 7.092 1.00 96.44 205 LEU A N 1
ATOM 1493 C CA . LEU A 1 205 ? -11.831 5.263 8.021 1.00 96.44 205 LEU A CA 1
ATOM 1494 C C . LEU A 1 205 ? -11.332 5.228 9.470 1.00 96.44 205 LEU A C 1
ATOM 1496 O O . LEU A 1 205 ? -12.041 5.652 10.374 1.00 96.44 205 LEU A O 1
ATOM 1500 N N . ARG A 1 206 ? -10.099 4.754 9.691 1.00 95.38 206 ARG A N 1
ATOM 1501 C CA . ARG A 1 206 ? -9.512 4.639 11.033 1.00 95.38 206 ARG A CA 1
ATOM 1502 C C . ARG A 1 206 ? -9.047 5.971 11.631 1.00 95.38 206 ARG A C 1
ATOM 1504 O O . ARG A 1 206 ? -9.044 6.112 12.849 1.00 95.38 206 ARG A O 1
ATOM 1511 N N . TRP A 1 207 ? -8.619 6.922 10.801 1.00 96.69 207 TRP A N 1
ATOM 1512 C CA . TRP A 1 207 ? -8.131 8.236 11.240 1.00 96.69 207 TRP A CA 1
ATOM 1513 C C . TRP A 1 207 ? -8.793 9.369 10.441 1.00 96.69 207 TRP A C 1
ATOM 1515 O O . TRP A 1 207 ? -8.111 10.004 9.627 1.00 96.69 207 TRP A O 1
ATOM 1525 N N . PRO A 1 208 ? -10.097 9.625 10.643 1.00 96.06 208 PRO A N 1
ATOM 1526 C CA . PRO A 1 208 ? -10.842 10.592 9.840 1.00 96.06 208 PRO A CA 1
ATOM 1527 C C . PRO A 1 208 ? -10.323 12.030 9.991 1.00 96.06 208 PRO A C 1
ATOM 1529 O O . PRO A 1 208 ? -10.314 12.774 9.013 1.00 96.06 208 PRO A O 1
ATOM 1532 N N . GLU A 1 209 ? -9.811 12.415 11.164 1.00 96.31 209 GLU A N 1
ATOM 1533 C CA . GLU A 1 209 ? -9.284 13.765 11.421 1.00 96.31 209 GLU A CA 1
ATOM 1534 C C . GLU A 1 209 ? -7.935 14.014 10.734 1.00 96.31 209 GLU A C 1
ATOM 1536 O O . GLU A 1 209 ? -7.599 15.142 10.381 1.00 96.31 209 GLU A O 1
ATOM 1541 N N . ASN A 1 210 ? -7.130 12.966 10.551 1.00 97.12 210 ASN A N 1
ATOM 1542 C CA . ASN A 1 210 ? -5.806 13.073 9.949 1.00 97.12 210 ASN A CA 1
ATOM 1543 C C . ASN A 1 210 ? -5.534 11.841 9.082 1.00 97.12 210 ASN A C 1
ATOM 1545 O O . ASN A 1 210 ? -4.756 10.983 9.491 1.00 97.12 210 ASN A O 1
ATOM 1549 N N . PRO A 1 211 ? -6.151 11.697 7.904 1.00 97.69 211 PRO A N 1
ATOM 1550 C CA . PRO A 1 211 ? -6.016 10.485 7.109 1.00 97.69 211 PRO A CA 1
ATOM 1551 C C . PRO A 1 211 ? -4.589 10.313 6.550 1.00 97.69 211 PRO A C 1
ATOM 1553 O O . PRO A 1 211 ? -3.966 11.280 6.098 1.00 97.69 211 PRO A O 1
ATOM 1556 N N . PRO A 1 212 ? -4.038 9.085 6.530 1.00 97.88 212 PRO A N 1
ATOM 1557 C CA . PRO A 1 212 ? -2.744 8.827 5.910 1.00 97.88 212 PRO A CA 1
ATOM 1558 C C . PRO A 1 212 ? -2.840 8.991 4.384 1.00 97.88 212 PRO A C 1
ATOM 1560 O O . PRO A 1 212 ? -3.673 8.375 3.722 1.00 97.88 212 PRO A O 1
ATOM 1563 N N . GLY A 1 213 ? -1.968 9.828 3.814 1.00 97.25 213 GLY A N 1
ATOM 1564 C CA . GLY A 1 213 ? -1.925 10.083 2.367 1.00 97.25 213 GLY A CA 1
ATOM 1565 C C . GLY A 1 213 ? -1.134 9.048 1.554 1.00 97.25 213 GLY A C 1
ATOM 1566 O O . GLY A 1 213 ? -1.273 8.994 0.336 1.00 97.25 213 GLY A O 1
ATOM 1567 N N . ASN A 1 214 ? -0.294 8.237 2.203 1.00 97.69 214 ASN A N 1
ATOM 1568 C CA . ASN A 1 214 ? 0.552 7.222 1.568 1.00 97.69 214 ASN A CA 1
ATOM 1569 C C . ASN A 1 214 ? 0.888 6.071 2.541 1.00 97.69 214 ASN A C 1
ATOM 1571 O O . ASN A 1 214 ? 0.559 6.147 3.729 1.00 97.69 214 ASN A O 1
ATOM 1575 N N . LEU A 1 215 ? 1.506 5.001 2.018 1.00 97.81 215 LEU A N 1
ATOM 1576 C CA . LEU A 1 215 ? 1.835 3.795 2.786 1.00 97.81 215 LEU A CA 1
ATOM 1577 C C . LEU A 1 215 ? 2.863 4.075 3.885 1.00 97.81 215 LEU A C 1
ATOM 1579 O O . LEU A 1 215 ? 2.630 3.660 5.015 1.00 97.81 215 LEU A O 1
ATOM 1583 N N . ALA A 1 216 ? 3.908 4.863 3.618 1.00 97.25 216 ALA A N 1
ATOM 1584 C CA . ALA A 1 216 ? 4.872 5.273 4.641 1.00 97.25 216 ALA A CA 1
ATOM 1585 C C . ALA A 1 216 ? 4.216 5.937 5.873 1.00 97.25 216 ALA A C 1
ATOM 1587 O O . ALA A 1 216 ? 4.513 5.590 7.019 1.00 97.25 216 ALA A O 1
ATOM 1588 N N . ARG A 1 217 ? 3.268 6.866 5.667 1.00 97.94 217 ARG A N 1
ATOM 1589 C CA . ARG A 1 217 ? 2.520 7.510 6.765 1.00 97.94 217 ARG A CA 1
ATOM 1590 C C . ARG A 1 217 ? 1.609 6.536 7.499 1.00 97.94 217 ARG A C 1
ATOM 1592 O O . ARG A 1 217 ? 1.432 6.681 8.706 1.00 97.94 217 ARG A O 1
ATOM 1599 N N . LEU A 1 218 ? 1.023 5.577 6.785 1.00 97.94 218 LEU A N 1
ATOM 1600 C CA . LEU A 1 218 ? 0.221 4.516 7.386 1.00 97.94 218 LEU A CA 1
ATOM 1601 C C . LEU A 1 218 ? 1.094 3.601 8.261 1.00 97.94 218 LEU A C 1
ATOM 1603 O O . LEU A 1 218 ? 0.763 3.370 9.421 1.00 97.94 218 LEU A O 1
ATOM 1607 N N . ALA A 1 219 ? 2.242 3.160 7.745 1.00 97.38 219 ALA A N 1
ATOM 1608 C CA . ALA A 1 219 ? 3.201 2.309 8.444 1.00 97.38 219 ALA A CA 1
ATOM 1609 C C . ALA A 1 219 ? 3.730 2.967 9.731 1.00 97.38 219 ALA A C 1
ATOM 1611 O O . ALA A 1 219 ? 3.826 2.315 10.770 1.00 97.38 219 ALA A O 1
ATOM 1612 N N . GLY A 1 220 ? 3.993 4.279 9.701 1.00 97.38 220 GLY A N 1
ATOM 1613 C CA . GLY A 1 220 ? 4.438 5.037 10.876 1.00 97.38 220 GLY A CA 1
ATOM 1614 C C . GLY A 1 220 ? 3.435 5.070 12.037 1.00 97.38 220 GLY A C 1
ATOM 1615 O O . GLY A 1 220 ? 3.832 5.298 13.176 1.00 97.38 220 GLY A O 1
ATOM 1616 N N . ARG A 1 221 ? 2.147 4.816 11.776 1.00 97.31 221 ARG A N 1
ATOM 1617 C CA . ARG A 1 221 ? 1.086 4.785 12.800 1.00 97.31 221 ARG A CA 1
ATOM 1618 C C . ARG A 1 221 ? 0.790 3.395 13.335 1.00 97.31 221 ARG A C 1
ATOM 1620 O O . ARG A 1 221 ? 0.060 3.266 14.314 1.00 97.31 221 ARG A O 1
ATOM 1627 N N . LEU A 1 222 ? 1.307 2.367 12.674 1.00 96.31 222 LEU A N 1
ATOM 1628 C CA . LEU A 1 222 ? 1.054 0.983 13.031 1.00 96.31 222 LEU A CA 1
ATOM 1629 C C . LEU A 1 222 ? 2.195 0.442 13.904 1.00 96.31 222 LEU A C 1
ATOM 1631 O O . LEU A 1 222 ? 3.357 0.851 13.739 1.00 96.31 222 LEU A O 1
ATOM 1635 N N . PRO A 1 223 ? 1.881 -0.443 14.865 1.00 94.75 223 PRO A N 1
ATOM 1636 C CA . PRO A 1 223 ? 2.899 -1.126 15.647 1.00 94.75 223 PRO A CA 1
ATOM 1637 C C . PRO A 1 223 ? 3.635 -2.177 14.789 1.00 94.75 223 PRO A C 1
ATOM 1639 O O . PRO A 1 223 ? 3.131 -2.599 13.744 1.00 94.75 223 PRO A O 1
ATOM 1642 N N . PRO A 1 224 ? 4.837 -2.617 15.192 1.00 94.00 224 PRO A N 1
ATOM 1643 C CA . PRO A 1 224 ? 5.426 -3.853 14.674 1.00 94.00 224 PRO A CA 1
ATOM 1644 C C . PRO A 1 224 ? 4.543 -5.067 15.044 1.00 94.00 224 PRO A C 1
ATOM 1646 O O . PRO A 1 224 ? 3.972 -5.059 16.137 1.00 94.00 224 PRO A O 1
ATOM 1649 N N . PRO A 1 225 ? 4.408 -6.101 14.186 1.00 93.62 225 PRO A N 1
ATOM 1650 C CA . PRO A 1 225 ? 5.085 -6.304 12.895 1.00 93.62 225 PRO A CA 1
ATOM 1651 C C . PRO A 1 225 ? 4.363 -5.669 11.689 1.00 93.62 225 PRO A C 1
ATOM 1653 O O . PRO A 1 225 ? 4.921 -5.588 10.601 1.00 93.62 225 PRO A O 1
ATOM 1656 N N . LEU A 1 226 ? 3.141 -5.148 11.856 1.00 95.25 226 LEU A N 1
ATOM 1657 C CA . LEU A 1 226 ? 2.332 -4.570 10.766 1.00 95.25 226 LEU A CA 1
ATOM 1658 C C . LEU A 1 226 ? 3.059 -3.498 9.948 1.00 95.25 226 LEU A C 1
ATOM 1660 O O . LEU A 1 226 ? 2.914 -3.424 8.726 1.00 95.25 226 LEU A O 1
ATOM 1664 N N . ARG A 1 227 ? 3.851 -2.667 10.628 1.00 96.19 227 ARG A N 1
ATOM 1665 C CA . ARG A 1 227 ? 4.705 -1.662 9.988 1.00 96.19 227 ARG A CA 1
ATOM 1666 C C . ARG A 1 227 ? 5.652 -2.274 8.955 1.00 96.19 227 ARG A C 1
ATOM 1668 O O . ARG A 1 227 ? 5.839 -1.685 7.891 1.00 96.19 227 ARG A O 1
ATOM 1675 N N . GLU A 1 228 ? 6.259 -3.411 9.271 1.00 95.00 228 GLU A N 1
ATOM 1676 C CA . GLU A 1 228 ? 7.268 -4.064 8.434 1.00 95.00 228 GLU A CA 1
ATOM 1677 C C . GLU A 1 228 ? 6.622 -4.595 7.158 1.00 95.00 228 GLU A C 1
ATOM 1679 O O . GLU A 1 228 ? 7.065 -4.233 6.071 1.00 95.00 228 GLU A O 1
ATOM 1684 N N . HIS A 1 229 ? 5.490 -5.290 7.270 1.00 95.06 229 HIS A N 1
ATOM 1685 C CA . HIS A 1 229 ? 4.757 -5.795 6.106 1.00 95.06 229 HIS A CA 1
ATOM 1686 C C . HIS A 1 229 ? 4.281 -4.686 5.158 1.00 95.06 229 HIS A C 1
ATOM 1688 O O . HIS A 1 229 ? 4.394 -4.806 3.939 1.00 95.06 229 HIS A O 1
ATOM 1694 N N . ILE A 1 230 ? 3.781 -3.561 5.687 1.00 96.62 230 ILE A N 1
ATOM 1695 C CA . ILE A 1 230 ? 3.386 -2.426 4.833 1.00 96.62 230 ILE A CA 1
ATOM 1696 C C . ILE A 1 230 ? 4.608 -1.793 4.163 1.00 96.62 230 ILE A C 1
ATOM 1698 O O . ILE A 1 230 ? 4.523 -1.360 3.013 1.00 96.62 230 ILE A O 1
ATOM 1702 N N . THR A 1 231 ? 5.746 -1.766 4.856 1.00 96.06 231 THR A N 1
ATOM 1703 C CA . THR A 1 231 ? 7.010 -1.282 4.291 1.00 96.06 231 THR A CA 1
ATOM 1704 C C . THR A 1 231 ? 7.521 -2.222 3.195 1.00 96.06 231 THR A C 1
ATOM 1706 O O . THR A 1 231 ? 8.036 -1.751 2.186 1.00 96.06 231 THR A O 1
ATOM 1709 N N . GLU A 1 232 ? 7.369 -3.539 3.344 1.00 95.44 232 GLU A N 1
ATOM 1710 C CA . GLU A 1 232 ? 7.696 -4.522 2.302 1.00 95.44 232 GLU A CA 1
ATOM 1711 C C . GLU A 1 232 ? 6.812 -4.366 1.065 1.00 95.44 232 GLU A C 1
ATOM 1713 O O . GLU A 1 232 ? 7.335 -4.324 -0.051 1.00 95.44 232 GLU A O 1
ATOM 1718 N N . LEU A 1 233 ? 5.500 -4.186 1.253 1.00 96.19 233 LEU A N 1
ATOM 1719 C CA . LEU A 1 233 ? 4.583 -3.859 0.161 1.00 96.19 233 LEU A CA 1
ATOM 1720 C C . LEU A 1 233 ? 5.013 -2.570 -0.553 1.00 96.19 233 LEU A C 1
ATOM 1722 O O . LEU A 1 233 ? 5.046 -2.530 -1.778 1.00 96.19 233 LEU A O 1
ATOM 1726 N N . GLU A 1 234 ? 5.358 -1.514 0.188 1.00 97.00 234 GLU A N 1
ATOM 1727 C CA . GLU A 1 234 ? 5.829 -0.259 -0.405 1.00 97.00 234 GLU A CA 1
ATOM 1728 C C . GLU A 1 234 ? 7.130 -0.461 -1.197 1.00 97.00 234 GLU A C 1
ATOM 1730 O O . GLU A 1 234 ? 7.223 -0.011 -2.338 1.00 97.00 234 GLU A O 1
ATOM 1735 N N . LYS A 1 235 ? 8.099 -1.206 -0.650 1.00 96.19 235 LYS A N 1
ATOM 1736 C CA . LYS A 1 235 ? 9.348 -1.565 -1.344 1.00 96.19 235 LYS A CA 1
ATOM 1737 C C . LYS A 1 235 ? 9.090 -2.321 -2.647 1.00 96.19 235 LYS A C 1
ATOM 1739 O O . LYS A 1 235 ? 9.788 -2.059 -3.625 1.00 96.19 235 LYS A O 1
ATOM 1744 N N . ALA A 1 236 ? 8.088 -3.200 -2.694 1.00 96.00 236 ALA A N 1
ATOM 1745 C CA . ALA A 1 236 ? 7.751 -3.966 -3.894 1.00 96.00 236 ALA A CA 1
ATOM 1746 C C . ALA A 1 236 ? 7.361 -3.082 -5.096 1.00 96.00 236 ALA A C 1
ATOM 1748 O O . ALA A 1 236 ? 7.542 -3.497 -6.235 1.00 96.00 236 ALA A O 1
ATOM 1749 N N . PHE A 1 237 ? 6.883 -1.851 -4.871 1.00 95.69 237 PHE A N 1
ATOM 1750 C CA . PHE A 1 237 ? 6.582 -0.903 -5.954 1.00 95.69 237 PHE A CA 1
ATOM 1751 C C . PHE A 1 237 ? 7.807 -0.200 -6.536 1.00 95.69 237 PHE A C 1
ATOM 1753 O O . PHE A 1 237 ? 7.748 0.291 -7.663 1.00 95.69 237 PHE A O 1
ATOM 1760 N N . PHE A 1 238 ? 8.882 -0.083 -5.759 1.00 95.12 238 PHE A N 1
ATOM 1761 C CA . PHE A 1 238 ? 10.073 0.679 -6.141 1.00 95.12 238 PHE A CA 1
ATOM 1762 C C . PHE A 1 238 ? 11.272 -0.217 -6.457 1.00 95.12 238 PHE A C 1
ATOM 1764 O O . PHE A 1 238 ? 12.263 0.258 -7.011 1.00 95.12 238 PHE A O 1
ATOM 1771 N N . SER A 1 239 ? 11.193 -1.498 -6.104 1.00 92.81 239 SER A N 1
ATOM 1772 C CA . SER A 1 239 ? 12.231 -2.479 -6.379 1.00 92.81 239 SER A CA 1
ATOM 1773 C C . SER A 1 239 ? 12.114 -3.016 -7.810 1.00 92.81 239 SER A C 1
ATOM 1775 O O . SER A 1 239 ? 11.014 -3.370 -8.235 1.00 92.81 239 SER A O 1
ATOM 1777 N N . PRO A 1 240 ? 13.228 -3.122 -8.558 1.00 89.94 240 PRO A N 1
ATOM 1778 C CA . PRO A 1 240 ? 13.252 -3.863 -9.817 1.00 89.94 240 PRO A CA 1
ATOM 1779 C C . PRO A 1 240 ? 13.142 -5.378 -9.589 1.00 89.94 240 PRO A C 1
ATOM 1781 O O . PRO A 1 240 ? 12.675 -6.100 -10.469 1.00 89.94 240 PRO A O 1
ATOM 1784 N N . ASP A 1 241 ? 13.566 -5.853 -8.415 1.00 93.50 241 ASP A N 1
ATOM 1785 C CA . ASP A 1 241 ? 13.493 -7.259 -8.041 1.00 93.50 241 ASP A CA 1
ATOM 1786 C C . ASP A 1 241 ? 12.099 -7.599 -7.497 1.00 93.50 241 ASP A C 1
ATOM 1788 O O . ASP A 1 241 ? 11.566 -6.830 -6.686 1.00 93.50 241 ASP A O 1
ATOM 1792 N N . PRO A 1 242 ? 11.515 -8.748 -7.889 1.00 89.69 242 PRO A N 1
ATOM 1793 C CA . PRO A 1 242 ? 10.225 -9.188 -7.379 1.00 89.69 242 PRO A CA 1
ATOM 1794 C C . PRO A 1 242 ? 10.329 -9.491 -5.879 1.00 89.69 242 PRO A C 1
ATOM 1796 O O . PRO A 1 242 ? 10.990 -10.440 -5.460 1.00 89.69 242 PRO A O 1
ATOM 1799 N N . ILE A 1 243 ? 9.658 -8.675 -5.068 1.00 93.50 243 ILE A N 1
ATOM 1800 C CA . ILE A 1 243 ? 9.514 -8.884 -3.625 1.00 93.50 243 ILE A CA 1
ATOM 1801 C C . ILE A 1 243 ? 8.194 -9.614 -3.382 1.00 93.50 243 ILE A C 1
ATOM 1803 O O . ILE A 1 243 ? 7.147 -9.162 -3.838 1.00 93.50 243 ILE A O 1
ATOM 1807 N N . HIS A 1 244 ? 8.244 -10.720 -2.642 1.00 92.69 244 HIS A N 1
ATOM 1808 C CA . HIS A 1 244 ? 7.073 -11.523 -2.280 1.00 92.69 244 HIS A CA 1
ATOM 1809 C C . HIS A 1 244 ? 6.301 -10.917 -1.101 1.00 92.69 244 HIS A C 1
ATOM 1811 O O . HIS A 1 244 ? 6.311 -11.461 0.005 1.00 92.69 244 HIS A O 1
ATOM 1817 N N . TRP A 1 245 ? 5.655 -9.777 -1.327 1.00 93.94 245 TRP A N 1
ATOM 1818 C CA . TRP A 1 245 ? 4.865 -9.066 -0.316 1.00 93.94 245 TRP A CA 1
ATOM 1819 C C . TRP A 1 245 ? 3.559 -9.800 0.049 1.00 93.94 245 TRP A C 1
ATOM 1821 O O . TRP A 1 245 ? 2.949 -9.518 1.075 1.00 93.94 245 TRP A O 1
ATOM 1831 N N . GLU A 1 246 ? 3.125 -10.757 -0.772 1.00 92.19 246 GLU A N 1
ATOM 1832 C CA . GLU A 1 246 ? 1.876 -11.508 -0.623 1.00 92.19 246 GLU A CA 1
ATOM 1833 C C . GLU A 1 246 ? 1.902 -12.603 0.458 1.00 92.19 246 GLU A C 1
ATOM 1835 O O . GLU A 1 246 ? 0.854 -13.159 0.790 1.00 92.19 246 GLU A O 1
ATOM 1840 N N . ARG A 1 247 ? 3.080 -12.943 1.003 1.00 85.25 247 ARG A N 1
ATOM 1841 C CA . ARG A 1 247 ? 3.252 -14.112 1.889 1.00 85.25 247 ARG A CA 1
ATOM 1842 C C . ARG A 1 247 ? 2.560 -13.974 3.240 1.00 85.25 247 ARG A C 1
ATOM 1844 O O . ARG A 1 247 ? 2.160 -14.989 3.803 1.00 85.25 247 ARG A O 1
ATOM 1851 N N . GLU A 1 248 ? 2.411 -12.753 3.744 1.00 83.31 248 GLU A N 1
ATOM 1852 C CA . GLU A 1 248 ? 1.791 -12.504 5.043 1.00 83.31 248 GLU A CA 1
ATOM 1853 C C . GLU A 1 248 ? 0.673 -11.460 4.904 1.00 83.31 248 GLU A C 1
ATOM 1855 O O . GLU A 1 248 ? 0.941 -10.270 4.709 1.00 83.31 248 GLU A O 1
ATOM 1860 N N . PRO A 1 249 ? -0.605 -11.885 4.937 1.00 80.19 249 PRO A N 1
ATOM 1861 C CA . PRO A 1 249 ? -1.716 -10.984 4.691 1.00 80.19 249 PRO A CA 1
ATOM 1862 C C . PRO A 1 249 ? -1.866 -9.988 5.844 1.00 80.19 249 PRO A C 1
ATOM 1864 O O . PRO A 1 249 ? -2.421 -10.287 6.903 1.00 80.19 249 PRO A O 1
ATOM 1867 N N . VAL A 1 250 ? -1.450 -8.746 5.586 1.00 90.19 250 VAL A N 1
ATOM 1868 C CA . VAL A 1 250 ? -1.558 -7.595 6.504 1.00 90.19 250 VAL A CA 1
ATOM 1869 C C . VAL A 1 250 ? -2.965 -7.440 7.084 1.00 90.19 250 VAL A C 1
ATOM 1871 O O . VAL A 1 250 ? -3.127 -7.008 8.222 1.00 90.19 250 VAL A O 1
ATOM 1874 N N . ALA A 1 251 ? -3.99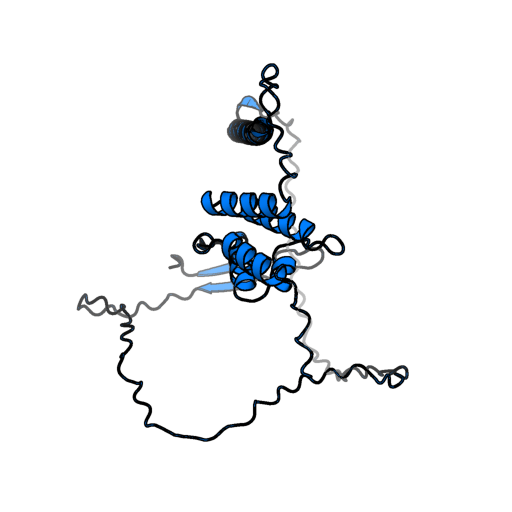6 -7.822 6.331 1.00 90.00 251 ALA A N 1
ATOM 1875 C CA . ALA A 1 251 ? -5.382 -7.729 6.768 1.00 90.00 251 ALA A CA 1
ATOM 1876 C C . ALA A 1 251 ? -5.698 -8.536 8.039 1.00 90.00 251 ALA A C 1
ATOM 1878 O O . ALA A 1 251 ? -6.511 -8.085 8.845 1.00 90.00 251 ALA A O 1
ATOM 1879 N N . ASP A 1 252 ? -5.075 -9.698 8.246 1.00 91.94 252 ASP A N 1
ATOM 1880 C CA . ASP A 1 252 ? -5.368 -10.532 9.417 1.00 91.94 252 ASP A CA 1
ATOM 1881 C C . ASP A 1 252 ? -4.688 -9.990 10.672 1.00 91.94 252 ASP A C 1
ATOM 1883 O O . ASP A 1 252 ? -5.311 -9.913 11.734 1.00 91.94 252 ASP A O 1
ATOM 1887 N N . ALA A 1 253 ? -3.459 -9.493 10.530 1.00 92.62 253 ALA A N 1
ATOM 1888 C CA . ALA A 1 253 ? -2.786 -8.755 11.590 1.00 92.62 253 ALA A CA 1
ATOM 1889 C C . ALA A 1 253 ? -3.544 -7.458 11.944 1.00 92.62 253 ALA A C 1
ATOM 1891 O O . ALA A 1 253 ? -3.732 -7.158 13.122 1.00 92.62 253 ALA A O 1
ATOM 1892 N N . LEU A 1 254 ? -4.076 -6.736 10.948 1.00 93.38 254 LEU A N 1
ATOM 1893 C CA . LEU A 1 254 ? -4.907 -5.548 11.173 1.00 93.38 254 LEU A CA 1
ATOM 1894 C C . LEU A 1 254 ? -6.210 -5.876 11.911 1.00 93.38 254 LEU A C 1
ATOM 1896 O O . LEU A 1 254 ? -6.602 -5.133 12.811 1.00 93.38 254 LEU A O 1
ATOM 1900 N N . ALA A 1 255 ? -6.876 -6.972 11.541 1.00 91.62 255 ALA A N 1
ATOM 1901 C CA . ALA A 1 255 ? -8.102 -7.416 12.197 1.00 91.62 255 ALA A CA 1
ATOM 1902 C C . ALA A 1 255 ? -7.844 -7.803 13.662 1.00 91.62 255 ALA A C 1
ATOM 1904 O O . ALA A 1 255 ? -8.618 -7.433 14.546 1.00 91.62 255 ALA A O 1
ATOM 1905 N N . LYS A 1 256 ? -6.725 -8.482 13.936 1.00 91.50 256 LYS A N 1
ATOM 1906 C CA . LYS A 1 256 ? -6.316 -8.853 15.295 1.00 91.50 256 LYS A CA 1
ATOM 1907 C C . LYS A 1 256 ? -6.054 -7.620 16.162 1.00 91.50 256 LYS A C 1
ATOM 1909 O O . LYS A 1 256 ? -6.640 -7.497 17.238 1.00 91.50 256 LYS A O 1
ATOM 1914 N N . ASP A 1 257 ? -5.258 -6.676 15.667 1.00 89.00 257 ASP A N 1
ATOM 1915 C CA . ASP A 1 257 ? -4.969 -5.418 16.365 1.00 89.00 257 ASP A CA 1
ATOM 1916 C C . ASP A 1 257 ? -6.229 -4.590 16.620 1.00 89.00 257 ASP A C 1
ATOM 1918 O O . ASP A 1 257 ? -6.356 -3.942 17.661 1.00 89.00 257 ASP A O 1
ATOM 1922 N N . TRP A 1 258 ? -7.176 -4.620 15.682 1.00 85.19 258 TRP A N 1
ATOM 1923 C CA . TRP A 1 258 ? -8.464 -3.959 15.838 1.00 85.19 258 TRP A CA 1
ATOM 1924 C C . TRP A 1 258 ? -9.277 -4.568 16.979 1.00 85.19 258 TRP A C 1
ATOM 1926 O O . TRP A 1 258 ? -9.695 -3.848 17.884 1.00 85.19 258 TRP A O 1
ATOM 1936 N N . THR A 1 259 ? -9.439 -5.893 16.987 1.00 86.56 259 THR A N 1
ATOM 1937 C CA . THR A 1 259 ? -10.176 -6.577 18.061 1.00 86.56 259 THR A CA 1
ATOM 1938 C C . THR A 1 259 ? -9.535 -6.373 19.433 1.00 86.56 259 THR A C 1
ATOM 1940 O O . THR A 1 259 ? -10.246 -6.225 20.424 1.00 86.56 259 THR A O 1
ATOM 1943 N N . ALA A 1 260 ? -8.203 -6.282 19.496 1.00 86.88 260 ALA A N 1
ATOM 1944 C CA . ALA A 1 260 ? -7.487 -5.991 20.733 1.00 86.88 260 ALA A CA 1
ATOM 1945 C C . ALA A 1 260 ? -7.720 -4.553 21.235 1.00 86.88 260 ALA A C 1
ATOM 1947 O O . ALA A 1 260 ? -7.796 -4.339 22.442 1.00 86.88 260 ALA A O 1
ATOM 1948 N N . GLN A 1 261 ? -7.855 -3.572 20.335 1.00 79.81 261 GLN A N 1
ATOM 1949 C CA . GLN A 1 261 ? -8.109 -2.170 20.701 1.00 79.81 261 GLN A CA 1
ATOM 1950 C C . GLN A 1 261 ? -9.575 -1.880 21.022 1.00 79.81 261 GLN A C 1
ATOM 1952 O O . GLN A 1 261 ? -9.851 -1.041 21.876 1.00 79.81 261 GLN A O 1
ATOM 1957 N N . ALA A 1 262 ? -10.508 -2.568 20.361 1.00 80.19 262 ALA A N 1
ATOM 1958 C CA . ALA A 1 262 ? -11.937 -2.443 20.632 1.00 80.19 262 ALA A CA 1
ATOM 1959 C C . ALA A 1 262 ? -12.341 -3.061 21.982 1.00 80.19 262 ALA A C 1
ATOM 1961 O O . ALA A 1 262 ? -13.431 -2.783 22.481 1.00 80.19 262 ALA A O 1
ATOM 1962 N N . ALA A 1 263 ? -11.476 -3.883 22.590 1.00 81.88 263 ALA A N 1
ATOM 1963 C CA . ALA A 1 263 ? -11.715 -4.423 23.917 1.00 81.88 263 ALA A CA 1
ATOM 1964 C C . ALA A 1 263 ? -11.842 -3.260 24.922 1.00 81.88 263 ALA A C 1
ATOM 1966 O O . ALA A 1 263 ? -10.865 -2.534 25.139 1.00 81.88 263 ALA A O 1
ATOM 1967 N N . PRO A 1 264 ? -13.023 -3.057 25.542 1.00 75.06 264 PRO A N 1
ATOM 1968 C CA . PRO A 1 264 ? -13.218 -1.964 26.477 1.00 75.06 264 PRO A CA 1
ATOM 1969 C C . PRO A 1 264 ? -12.186 -2.110 27.586 1.00 75.06 264 PRO A C 1
ATOM 1971 O O . PRO A 1 264 ? -12.072 -3.171 28.209 1.00 75.06 264 PRO A O 1
ATOM 1974 N N . LYS A 1 265 ? -11.408 -1.046 27.806 1.00 71.81 265 LYS A N 1
ATOM 1975 C CA . LYS A 1 265 ? -10.435 -0.964 28.892 1.00 71.81 265 LYS A CA 1
ATOM 1976 C C . LYS A 1 265 ? -11.225 -1.151 30.181 1.00 71.81 265 LYS A C 1
ATOM 1978 O O . LYS A 1 265 ? -11.879 -0.212 30.628 1.00 71.81 265 LYS A O 1
ATOM 1983 N N . ARG A 1 266 ? -11.260 -2.386 30.704 1.00 67.81 266 ARG A N 1
ATOM 1984 C CA . ARG A 1 266 ? -12.044 -2.712 31.899 1.00 67.81 266 ARG A CA 1
ATOM 1985 C C . ARG A 1 266 ? -11.633 -1.694 32.961 1.00 67.81 266 ARG A C 1
ATOM 1987 O O . ARG A 1 266 ? -10.431 -1.616 33.238 1.00 67.81 266 ARG A O 1
ATOM 1994 N N . PRO A 1 267 ? -12.563 -0.864 33.467 1.00 75.44 267 PRO A N 1
ATOM 1995 C CA . PRO A 1 267 ? -12.231 0.101 34.498 1.00 75.44 267 PRO A CA 1
ATOM 1996 C C . PRO A 1 267 ? -11.613 -0.702 35.632 1.00 75.44 267 PRO A C 1
ATOM 1998 O O . PRO A 1 267 ? -12.203 -1.690 36.074 1.00 75.44 267 PRO A O 1
ATOM 2001 N N . GLY A 1 268 ? -10.366 -0.362 35.964 1.00 75.56 268 GLY A N 1
ATOM 2002 C CA . GLY A 1 268 ? -9.565 -1.123 36.908 1.00 75.56 268 GLY A CA 1
ATOM 2003 C C . GLY A 1 268 ? -10.398 -1.402 38.145 1.00 75.56 268 GLY A C 1
ATOM 2004 O O . GLY A 1 268 ? -11.000 -0.484 38.699 1.00 75.56 268 GLY A O 1
ATOM 2005 N N . THR A 1 269 ? -10.475 -2.677 38.512 1.00 67.38 269 THR A N 1
ATOM 2006 C CA . THR A 1 269 ? -11.037 -3.144 39.770 1.00 67.38 269 THR A CA 1
ATOM 2007 C C . THR A 1 269 ? -10.377 -2.315 40.865 1.00 67.38 269 THR A C 1
ATOM 2009 O O . THR A 1 269 ? -9.200 -2.512 41.165 1.00 67.38 269 THR A O 1
ATOM 2012 N N . ALA A 1 270 ? -11.090 -1.307 41.369 1.00 63.81 270 ALA A N 1
ATOM 2013 C CA . ALA A 1 270 ? -10.634 -0.503 42.485 1.00 63.81 270 ALA A CA 1
ATOM 2014 C C . ALA A 1 270 ? -10.473 -1.472 43.657 1.00 63.81 270 ALA A C 1
ATOM 2016 O O . ALA A 1 270 ? -11.455 -2.050 44.123 1.00 63.81 270 ALA A O 1
ATOM 2017 N N . ALA A 1 271 ? -9.223 -1.734 44.037 1.00 68.50 271 ALA A N 1
ATOM 2018 C CA . ALA A 1 271 ? -8.910 -2.525 45.212 1.00 68.50 271 ALA A CA 1
ATOM 2019 C C . ALA A 1 271 ? -9.471 -1.784 46.432 1.00 68.50 271 ALA A C 1
ATOM 2021 O O . ALA A 1 271 ? -9.131 -0.619 46.651 1.00 68.50 271 ALA A O 1
ATOM 2022 N N . ALA A 1 272 ? -10.383 -2.452 47.137 1.00 68.56 272 ALA A N 1
ATOM 2023 C CA . ALA A 1 272 ? -10.924 -2.043 48.427 1.00 68.56 272 ALA A CA 1
ATOM 2024 C C . ALA A 1 272 ? -9.994 -2.492 49.559 1.00 68.56 272 ALA A C 1
ATOM 2026 O O . ALA A 1 272 ? -9.362 -3.564 49.398 1.00 68.56 272 ALA A O 1
#

Sequence (272 aa):
MPRREGALTLPAIPFGSARSVPLNLTVEPGAAKPQDANGNKAGQIPFNLDPRVFEQPGTSGRTAPPPEWPWGFSPGAAPGFAPNSYPFAGPPWDGSATDLATLSPPAPAIPQISPAPTPEPARSTGLASNPWFWVSLGLAGALAGLLLSRRGAGRTPAPAPAAPYPDGETEPPDPLAEALGRVREAYRRGDGSAAREALLAWGRLRWPENPPGNLARLAGRLPPPLREHITELEKAFFSPDPIHWEREPVADALAKDWTAQAAPKRPGTAAA

Radius of gyration: 34.36 Å; chains: 1; bounding box: 92×66×98 Å

pLDDT: mean 75.67, std 18.67, range [38.97, 98.12]